Protein AF-A0A0D7KMS4-F1 (afdb_monomer_lite)

Sequence (344 aa):
MEEVLATLPEKGKKREDAIARLSHVEALLYLVEHEKGKCKKAALKALAHQECGEATAIWEKYMKHKNLGEGILMPAISDTVSEVVGKHCEKYFHELFQQPPDFLTDEDEFERFTAVVSVMLGKGSPSMIGVYRLIAANRPLVERLKLLKPSANKDYVHINNTLRIWNLQPQETLCVFPIVLAASIIRSMNKRLILLAEELYMQYGNEWLIPYFSAKLLTNRADNVYDEFSTFLRDEALNRYIHNGLGLIYYDDKNGSHTMAAFWGRYSYGRYDSRTCFKRKLAENLDARWFERLMEHPYLDDKVKFQFYNRCPVIYESYKQMLIDLLPATIEDARMRSYLGLAK

Structure (mmCIF, N/CA/C/O backbone):
data_AF-A0A0D7KMS4-F1
#
_entry.id   AF-A0A0D7KMS4-F1
#
loop_
_atom_site.group_PDB
_atom_site.id
_atom_site.type_symbol
_atom_site.label_atom_id
_atom_site.label_alt_id
_atom_site.label_comp_id
_atom_site.label_asym_id
_atom_site.label_entity_id
_atom_site.label_seq_id
_atom_site.pdbx_PDB_ins_code
_atom_site.Cartn_x
_atom_site.Cartn_y
_atom_site.Cartn_z
_atom_site.occupancy
_atom_site.B_iso_or_equiv
_atom_site.auth_seq_id
_atom_site.auth_comp_id
_atom_site.auth_asym_id
_atom_site.auth_atom_id
_atom_site.pdbx_PDB_model_num
ATOM 1 N N . MET A 1 1 ? -8.684 -15.697 31.490 1.00 88.19 1 MET A N 1
ATOM 2 C CA . MET A 1 1 ? -8.775 -14.221 31.606 1.00 88.19 1 MET A CA 1
ATOM 3 C C . MET A 1 1 ? -8.139 -13.666 32.888 1.00 88.19 1 MET A C 1
ATOM 5 O O . MET A 1 1 ? -7.206 -12.882 32.767 1.00 88.19 1 MET A O 1
ATOM 9 N N . GLU A 1 2 ? -8.602 -14.037 34.089 1.00 86.25 2 GLU A N 1
ATOM 10 C CA . GLU A 1 2 ? -8.144 -13.441 35.367 1.00 86.25 2 GLU A CA 1
ATOM 11 C C . GLU A 1 2 ? -6.634 -13.572 35.609 1.00 86.25 2 GLU A C 1
ATOM 13 O O . GLU A 1 2 ? -5.977 -12.586 35.938 1.00 86.25 2 GLU A O 1
ATOM 18 N N . GLU A 1 3 ? -6.061 -14.747 35.338 1.00 90.12 3 GLU A N 1
ATOM 19 C CA . GLU A 1 3 ? -4.614 -14.977 35.443 1.00 90.12 3 GLU A CA 1
ATOM 20 C C . GLU A 1 3 ? -3.811 -14.042 34.529 1.00 90.12 3 GLU A C 1
ATOM 22 O O . GLU A 1 3 ? -2.808 -13.471 34.946 1.00 90.12 3 GLU A O 1
ATOM 27 N N . VAL A 1 4 ? -4.285 -13.812 33.298 1.00 91.19 4 VAL A N 1
ATOM 28 C CA . VAL A 1 4 ? -3.635 -12.901 32.341 1.00 91.19 4 VAL A CA 1
ATOM 29 C C . VAL A 1 4 ? -3.668 -11.469 32.861 1.00 91.19 4 VAL A C 1
ATOM 31 O O . VAL A 1 4 ? -2.649 -10.779 32.823 1.00 91.19 4 VAL A O 1
ATOM 34 N N . LEU A 1 5 ? -4.812 -11.021 33.381 1.00 93.62 5 LEU A N 1
ATOM 35 C CA . LEU A 1 5 ? -4.954 -9.675 33.935 1.00 93.62 5 LEU A CA 1
ATOM 36 C C . LEU A 1 5 ? -4.063 -9.465 35.168 1.00 93.62 5 LEU A C 1
ATOM 38 O O . LEU A 1 5 ? -3.491 -8.384 35.311 1.00 93.62 5 LEU A O 1
ATOM 42 N N . ALA A 1 6 ? -3.887 -10.495 36.002 1.00 92.12 6 ALA A N 1
ATOM 43 C CA . ALA A 1 6 ? -3.025 -10.453 37.184 1.00 92.12 6 ALA A CA 1
ATOM 44 C C . ALA A 1 6 ? -1.534 -10.258 36.846 1.00 92.12 6 ALA A C 1
ATOM 46 O O . ALA A 1 6 ? -0.783 -9.726 37.659 1.00 92.12 6 ALA A O 1
ATOM 47 N N . THR A 1 7 ? -1.098 -10.630 35.636 1.00 93.19 7 THR A N 1
ATOM 48 C CA . THR A 1 7 ? 0.292 -10.411 35.190 1.00 93.19 7 THR A CA 1
ATOM 49 C C . THR A 1 7 ? 0.590 -8.974 34.750 1.00 93.19 7 THR A C 1
ATOM 51 O O . THR A 1 7 ? 1.754 -8.613 34.548 1.00 93.19 7 THR A O 1
ATOM 54 N N . LEU A 1 8 ? -0.436 -8.136 34.567 1.00 95.12 8 LEU A N 1
ATOM 55 C CA . LEU A 1 8 ? -0.251 -6.792 34.031 1.00 95.12 8 LEU A CA 1
ATOM 56 C C . LEU A 1 8 ? 0.224 -5.814 35.117 1.00 95.12 8 LEU A C 1
ATOM 58 O O . LEU A 1 8 ? -0.396 -5.731 36.176 1.00 95.12 8 LEU A O 1
ATOM 62 N N . PRO A 1 9 ? 1.245 -4.977 34.841 1.00 95.25 9 PRO A N 1
ATOM 63 C CA . PRO A 1 9 ? 1.655 -3.915 35.761 1.00 95.25 9 PRO A CA 1
ATOM 64 C C . PRO A 1 9 ? 0.492 -2.978 36.095 1.00 95.25 9 PRO A C 1
ATOM 66 O O . PRO A 1 9 ? -0.313 -2.692 35.216 1.00 95.25 9 PRO A O 1
ATOM 69 N N . GLU A 1 10 ? 0.424 -2.422 37.305 1.00 89.75 10 GLU A N 1
ATOM 70 C CA . GLU A 1 10 ? -0.732 -1.615 37.740 1.00 89.75 10 GLU A CA 1
ATOM 71 C C . GLU A 1 10 ? -0.999 -0.363 36.889 1.00 89.75 10 GLU A C 1
ATOM 73 O O . GLU A 1 10 ? -2.150 -0.042 36.604 1.00 89.75 10 GLU A O 1
ATOM 78 N N . LYS A 1 11 ? 0.044 0.374 36.478 1.00 90.62 11 LYS A N 1
ATOM 79 C CA . LYS A 1 11 ? -0.109 1.636 35.731 1.00 90.62 11 LYS A CA 1
ATOM 80 C C . LYS A 1 11 ? 1.138 2.051 34.951 1.00 90.62 11 LYS A C 1
ATOM 82 O O . LYS A 1 11 ? 2.235 1.524 35.136 1.00 90.62 11 LYS A O 1
ATOM 87 N N . GLY A 1 12 ? 0.964 3.073 34.114 1.00 91.69 12 GLY A N 1
ATOM 88 C CA . GLY A 1 12 ? 2.039 3.753 33.391 1.00 91.69 12 GLY A CA 1
ATOM 89 C C . GLY A 1 12 ? 2.555 2.981 32.176 1.00 91.69 12 GLY A C 1
ATOM 90 O O . GLY A 1 12 ? 1.969 1.991 31.746 1.00 91.69 12 GLY A O 1
ATOM 91 N N . LYS A 1 13 ? 3.691 3.432 31.631 1.00 94.12 13 LYS A N 1
ATOM 92 C CA . LYS A 1 13 ? 4.242 2.936 30.358 1.00 94.12 13 LYS A CA 1
ATOM 93 C C . LYS A 1 13 ? 4.469 1.420 30.330 1.00 94.12 13 LYS A C 1
ATOM 95 O O . LYS A 1 13 ? 4.194 0.786 29.322 1.00 94.12 13 LYS A O 1
ATOM 100 N N . LYS A 1 14 ? 4.895 0.820 31.448 1.00 95.69 14 LYS A N 1
ATOM 101 C CA . LYS A 1 14 ? 5.076 -0.639 31.544 1.00 95.69 14 LYS A CA 1
ATOM 102 C C . LYS A 1 14 ? 3.764 -1.401 31.322 1.00 95.69 14 LYS A C 1
ATOM 104 O O . LYS A 1 14 ? 3.786 -2.452 30.692 1.00 95.69 14 LYS A O 1
ATOM 109 N N . ARG A 1 15 ? 2.634 -0.868 31.807 1.00 96.62 15 ARG A N 1
ATOM 110 C CA . ARG A 1 15 ? 1.304 -1.444 31.564 1.00 96.62 15 ARG A CA 1
ATOM 111 C C . ARG A 1 15 ? 0.892 -1.275 30.107 1.00 96.62 15 ARG A C 1
ATOM 113 O O . ARG A 1 15 ? 0.447 -2.241 29.504 1.00 96.62 15 ARG A O 1
ATOM 120 N N . GLU A 1 16 ? 1.086 -0.086 29.534 1.00 96.19 16 GLU A N 1
ATOM 121 C CA . GLU A 1 16 ? 0.812 0.175 28.110 1.00 96.19 16 GLU A CA 1
ATOM 122 C C . GLU A 1 16 ? 1.558 -0.822 27.207 1.00 96.19 16 GLU A C 1
ATOM 124 O O . GLU A 1 16 ? 0.945 -1.450 26.345 1.00 96.19 16 GLU A O 1
ATOM 129 N N . ASP A 1 17 ? 2.857 -1.012 27.454 1.00 95.62 17 ASP A N 1
ATOM 130 C CA . ASP A 1 17 ? 3.712 -1.929 26.695 1.00 95.62 17 ASP A CA 1
ATOM 131 C C . ASP A 1 17 ? 3.316 -3.402 26.902 1.00 95.62 17 ASP A C 1
ATOM 133 O O . ASP A 1 17 ? 3.402 -4.195 25.965 1.00 95.62 17 ASP A O 1
ATOM 137 N N . ALA A 1 18 ? 2.877 -3.780 28.110 1.00 96.75 18 ALA A N 1
ATOM 138 C CA . ALA A 1 18 ? 2.384 -5.127 28.397 1.00 96.75 18 ALA A CA 1
ATOM 139 C C . ALA A 1 18 ? 1.059 -5.406 27.670 1.00 96.75 18 ALA A C 1
ATOM 141 O O . ALA A 1 18 ? 0.948 -6.413 26.976 1.00 96.75 18 ALA A O 1
ATOM 142 N N . ILE A 1 19 ? 0.096 -4.479 27.747 1.00 97.50 19 ILE A N 1
ATOM 143 C CA . ILE A 1 19 ? -1.192 -4.576 27.047 1.00 97.50 19 ILE A CA 1
ATOM 144 C C . ILE A 1 19 ? -0.983 -4.662 25.531 1.00 97.50 19 ILE A C 1
ATOM 146 O O . ILE A 1 19 ? -1.615 -5.481 24.872 1.00 97.50 19 ILE A O 1
ATOM 150 N N . ALA A 1 20 ? -0.077 -3.855 24.970 1.00 94.56 20 ALA A N 1
ATOM 151 C CA . ALA A 1 20 ? 0.188 -3.831 23.530 1.00 94.56 20 ALA A CA 1
ATOM 152 C C . ALA A 1 20 ? 0.722 -5.163 22.965 1.00 94.56 20 ALA A C 1
ATOM 154 O O . ALA A 1 20 ? 0.674 -5.361 21.753 1.00 94.56 20 ALA A O 1
ATOM 155 N N . ARG A 1 21 ? 1.244 -6.055 23.819 1.00 95.44 21 ARG A N 1
ATOM 156 C CA . ARG A 1 21 ? 1.748 -7.387 23.442 1.00 95.44 21 ARG A CA 1
ATOM 157 C C . ARG A 1 21 ? 0.749 -8.514 23.707 1.00 95.44 21 ARG A C 1
ATOM 159 O O . ARG A 1 21 ? 1.044 -9.656 23.368 1.00 95.44 21 ARG A O 1
ATOM 166 N N . LEU A 1 22 ? -0.399 -8.223 24.321 1.00 95.25 22 LEU A N 1
ATOM 167 C CA . LEU A 1 22 ? -1.423 -9.232 24.570 1.00 95.25 22 LEU A CA 1
ATOM 168 C C . LEU A 1 22 ? -2.069 -9.694 23.261 1.00 95.25 22 LEU A C 1
ATOM 170 O O . LEU A 1 22 ? -2.370 -8.890 22.382 1.00 95.25 22 LEU A O 1
ATOM 174 N N . SER A 1 23 ? -2.354 -10.993 23.190 1.00 93.69 23 SER A N 1
ATOM 175 C CA . SER A 1 23 ? -3.157 -11.628 22.136 1.00 93.69 23 SER A CA 1
ATOM 176 C C . SER A 1 23 ? -4.443 -12.273 22.669 1.00 93.69 23 SER A C 1
ATOM 178 O O . SER A 1 23 ? -5.248 -12.783 21.897 1.00 93.69 23 SER A O 1
ATOM 180 N N . HIS A 1 24 ? -4.670 -12.251 23.987 1.00 96.00 24 HIS A N 1
ATOM 181 C CA . HIS A 1 24 ? -5.848 -12.863 24.603 1.00 96.00 24 HIS A CA 1
ATOM 182 C C . HIS A 1 24 ? -7.087 -11.975 24.409 1.00 96.00 24 HIS A C 1
ATOM 184 O O . HIS A 1 24 ? -7.259 -10.979 25.114 1.00 96.00 24 HIS A O 1
ATOM 190 N N . VAL A 1 25 ? -7.970 -12.358 23.483 1.00 95.44 25 VAL A N 1
ATOM 191 C CA . VAL A 1 25 ? -9.129 -11.557 23.037 1.00 95.44 25 VAL A CA 1
ATOM 192 C C . VAL A 1 25 ? -10.054 -11.145 24.185 1.00 95.44 25 VAL A C 1
ATOM 194 O O . VAL A 1 25 ? -10.319 -9.957 24.336 1.00 95.44 25 VAL A O 1
ATOM 197 N N . GLU A 1 26 ? -10.481 -12.074 25.046 1.00 96.00 26 GLU A N 1
ATOM 198 C CA . GLU A 1 26 ? -11.402 -11.753 26.157 1.00 96.00 26 GLU A CA 1
ATOM 199 C C . GLU A 1 26 ? -10.812 -10.713 27.125 1.00 96.00 26 GLU A C 1
ATOM 201 O O . GLU A 1 26 ? -11.479 -9.759 27.516 1.00 96.00 26 GLU A O 1
ATOM 206 N N . ALA A 1 27 ? -9.523 -10.848 27.462 1.00 96.75 27 ALA A N 1
ATOM 207 C CA . ALA A 1 27 ? -8.821 -9.885 28.299 1.00 96.75 27 ALA A CA 1
ATOM 208 C C . ALA A 1 27 ? -8.709 -8.521 27.602 1.00 96.75 27 ALA A C 1
ATOM 210 O O . ALA A 1 27 ? -8.858 -7.490 28.249 1.00 96.75 27 ALA A O 1
ATOM 211 N N . LEU A 1 28 ? -8.476 -8.494 26.286 1.00 97.50 28 LEU A N 1
ATOM 212 C CA . LEU A 1 28 ? -8.439 -7.255 25.511 1.00 97.50 28 LEU A CA 1
ATOM 213 C C . LEU A 1 28 ? -9.807 -6.565 25.459 1.00 97.50 28 LEU A C 1
ATOM 215 O O . LEU A 1 28 ? -9.857 -5.352 25.656 1.00 97.50 28 LEU A O 1
ATOM 219 N N . LEU A 1 29 ? -10.899 -7.307 25.254 1.00 97.00 29 LEU A N 1
ATOM 220 C CA . LEU A 1 29 ? -12.266 -6.776 25.319 1.00 97.00 29 LEU A CA 1
ATOM 221 C C . LEU A 1 29 ? -12.544 -6.162 26.695 1.00 97.00 29 LEU A C 1
ATOM 223 O O . LEU A 1 29 ? -12.913 -4.990 26.779 1.00 97.00 29 LEU A O 1
ATOM 227 N N . TYR A 1 30 ? -12.236 -6.900 27.767 1.00 96.81 30 TYR A N 1
ATOM 228 C CA . TYR A 1 30 ? -12.344 -6.399 29.137 1.00 96.81 30 TYR A CA 1
ATOM 229 C C . TYR A 1 30 ? -11.539 -5.104 29.334 1.00 96.81 30 TYR A C 1
ATOM 231 O O . TYR A 1 30 ? -12.061 -4.096 29.812 1.00 96.81 30 TYR A O 1
ATOM 239 N N . LEU A 1 31 ? -10.272 -5.079 28.914 1.00 96.94 31 LEU A N 1
ATOM 240 C CA . LEU A 1 31 ? -9.410 -3.904 29.052 1.00 96.94 31 LEU A CA 1
ATOM 241 C C . LEU A 1 31 ? -9.919 -2.706 28.241 1.00 96.94 31 LEU A C 1
ATOM 243 O O . LEU A 1 31 ? -9.809 -1.576 28.706 1.00 96.94 31 LEU A O 1
ATOM 247 N N . VAL A 1 32 ? -10.495 -2.908 27.054 1.00 96.81 32 VAL A N 1
ATOM 248 C CA . VAL A 1 32 ? -11.073 -1.808 26.263 1.00 96.81 32 VAL A CA 1
ATOM 249 C C . VAL A 1 32 ? -12.209 -1.114 27.018 1.00 96.81 32 VAL A C 1
ATOM 251 O O . VAL A 1 32 ? -12.352 0.110 26.911 1.00 96.81 32 VAL A O 1
ATOM 254 N N . GLU A 1 33 ? -12.993 -1.849 27.797 1.00 95.69 33 GLU A N 1
ATOM 255 C CA . GLU A 1 33 ? -14.094 -1.301 28.592 1.00 95.69 33 GLU A CA 1
ATOM 256 C C . GLU A 1 33 ? -13.614 -0.624 29.881 1.00 95.69 33 GLU A C 1
ATOM 258 O O . GLU A 1 33 ? -14.101 0.457 30.220 1.00 95.69 33 GLU A O 1
ATOM 263 N N . HIS A 1 34 ? -12.618 -1.209 30.549 1.00 95.50 34 HIS A N 1
ATOM 264 C CA . HIS A 1 34 ? -12.231 -0.829 31.911 1.00 95.50 34 HIS A CA 1
ATOM 265 C C . HIS A 1 34 ? -11.025 0.125 31.977 1.00 95.50 34 HIS A C 1
ATOM 267 O O . HIS A 1 34 ? -10.880 0.877 32.942 1.00 95.50 34 HIS A O 1
ATOM 273 N N . GLU A 1 35 ? -10.170 0.157 30.951 1.00 95.50 35 GLU A N 1
ATOM 274 C CA . GLU A 1 35 ? -9.027 1.071 30.895 1.00 95.50 35 GLU A CA 1
ATOM 275 C C . GLU A 1 35 ? -9.410 2.480 30.436 1.00 95.50 35 GLU A C 1
ATOM 277 O O . GLU A 1 35 ? -10.396 2.717 29.732 1.00 95.50 35 GLU A O 1
ATOM 282 N N . LYS A 1 36 ? -8.544 3.447 30.758 1.00 93.75 36 LYS A N 1
ATOM 283 C CA . LYS A 1 36 ? -8.641 4.833 30.276 1.00 93.75 36 LYS A CA 1
ATOM 284 C C . LYS A 1 36 ? -7.332 5.292 29.637 1.00 93.75 36 LYS A C 1
ATOM 286 O O . LYS A 1 36 ? -6.269 4.701 29.819 1.00 93.75 36 LYS A O 1
ATOM 291 N N . GLY A 1 37 ? -7.412 6.369 28.857 1.00 93.38 37 GLY A N 1
ATOM 292 C CA . GLY A 1 37 ? -6.242 7.029 28.277 1.00 93.38 37 GLY A CA 1
ATOM 293 C C . GLY A 1 37 ? -5.366 6.098 27.430 1.00 93.38 37 GLY A C 1
ATOM 294 O O . GLY A 1 37 ? -5.849 5.411 26.527 1.00 93.38 37 GLY A O 1
ATOM 295 N N . LYS A 1 38 ? -4.056 6.105 27.697 1.00 93.56 38 LYS A N 1
ATOM 296 C CA . LYS A 1 38 ? -3.064 5.381 26.890 1.00 93.56 38 LYS A CA 1
ATOM 297 C C . LYS A 1 38 ? -3.183 3.858 27.002 1.00 93.56 38 LYS A C 1
ATOM 299 O O . LYS A 1 38 ? -3.037 3.191 25.982 1.00 93.56 38 LYS A O 1
ATOM 304 N N . CYS A 1 39 ? -3.536 3.323 28.172 1.00 95.81 39 CYS A N 1
ATOM 305 C CA . CYS A 1 39 ? -3.766 1.886 28.358 1.00 95.81 39 CYS A CA 1
ATOM 306 C C . CYS A 1 39 ? -4.946 1.391 27.510 1.00 95.81 39 CYS A C 1
ATOM 308 O O . CYS A 1 39 ? -4.808 0.407 26.788 1.00 95.81 39 CYS A O 1
ATOM 310 N N . LYS A 1 40 ? -6.065 2.134 27.481 1.00 96.19 40 LYS A N 1
ATOM 311 C CA . LYS A 1 40 ? -7.202 1.824 26.593 1.00 96.19 40 LYS A CA 1
ATOM 312 C C . LYS A 1 40 ? -6.793 1.857 25.123 1.00 96.19 40 LYS A C 1
ATOM 314 O O . LYS A 1 40 ? -7.173 0.986 24.350 1.00 96.19 40 LYS A O 1
ATOM 319 N N . LYS A 1 41 ? -5.993 2.853 24.724 1.00 94.69 41 LYS A N 1
ATOM 320 C CA . LYS A 1 41 ? -5.478 2.949 23.349 1.00 94.69 41 LYS A CA 1
ATOM 321 C C . LYS A 1 41 ? -4.571 1.765 22.994 1.00 94.69 41 LYS A C 1
ATOM 323 O O . LYS A 1 41 ? -4.640 1.294 21.863 1.00 94.69 41 LYS A O 1
ATOM 328 N N . ALA A 1 42 ? -3.746 1.287 23.927 1.00 96.06 42 ALA A N 1
ATOM 329 C CA . ALA A 1 42 ? -2.938 0.083 23.740 1.00 96.06 42 ALA A CA 1
ATOM 330 C C . ALA A 1 42 ? -3.824 -1.163 23.570 1.00 96.06 42 ALA A C 1
ATOM 332 O O . ALA A 1 42 ? -3.609 -1.917 22.625 1.00 96.06 42 ALA A O 1
ATOM 333 N N . ALA A 1 43 ? -4.863 -1.315 24.402 1.00 97.50 43 ALA A N 1
ATOM 334 C CA . ALA A 1 43 ? -5.815 -2.425 24.309 1.00 97.50 43 ALA A CA 1
ATOM 335 C C . ALA A 1 43 ? -6.564 -2.420 22.970 1.00 97.50 43 ALA A C 1
ATOM 337 O O . ALA A 1 43 ? -6.612 -3.438 22.291 1.00 97.50 43 ALA A O 1
ATOM 338 N N . LEU A 1 44 ? -7.061 -1.257 22.533 1.00 97.25 44 LEU A N 1
ATOM 339 C CA . LEU A 1 44 ? -7.723 -1.099 21.233 1.00 97.25 44 LEU A CA 1
ATOM 340 C C . LEU A 1 44 ? -6.799 -1.455 20.066 1.00 97.25 44 LEU A C 1
ATOM 342 O O . LEU A 1 44 ? -7.228 -2.130 19.138 1.00 97.25 44 LEU A O 1
ATOM 346 N N . LYS A 1 45 ? -5.534 -1.019 20.101 1.00 96.06 45 LYS A N 1
ATOM 347 C CA . LYS A 1 45 ? -4.554 -1.374 19.065 1.00 96.06 45 LYS A CA 1
ATOM 348 C C . LYS A 1 45 ? -4.293 -2.877 19.032 1.00 96.06 45 LYS A C 1
ATOM 350 O O . LYS A 1 45 ? -4.321 -3.456 17.955 1.00 96.06 45 LYS A O 1
ATOM 355 N N . ALA A 1 46 ? -4.059 -3.496 20.187 1.00 96.88 46 ALA A N 1
ATOM 356 C CA . ALA A 1 46 ? -3.823 -4.934 20.277 1.00 96.88 46 ALA A CA 1
ATOM 357 C C . ALA A 1 46 ? -5.046 -5.742 19.809 1.00 96.88 46 ALA A C 1
ATOM 359 O O . ALA A 1 46 ? -4.891 -6.675 19.023 1.00 96.88 46 ALA A O 1
ATOM 360 N N . LEU A 1 47 ? -6.256 -5.331 20.209 1.00 98.06 47 LEU A N 1
ATOM 361 C CA . LEU A 1 47 ? -7.517 -5.946 19.789 1.00 98.06 47 LEU A CA 1
ATOM 362 C C . LEU A 1 47 ? -7.757 -5.801 18.283 1.00 98.06 47 LEU A C 1
ATOM 364 O O . LEU A 1 47 ? -8.188 -6.751 17.644 1.00 98.06 47 LEU A O 1
ATOM 368 N N . ALA A 1 48 ? -7.419 -4.651 17.692 1.00 97.31 48 ALA A N 1
ATOM 369 C CA . ALA A 1 48 ? -7.542 -4.421 16.252 1.00 97.31 48 ALA A CA 1
ATOM 370 C C . ALA A 1 48 ? -6.643 -5.348 15.410 1.00 97.31 48 ALA A C 1
ATOM 372 O O . ALA A 1 48 ? -6.865 -5.492 14.213 1.00 97.31 48 ALA A O 1
ATOM 373 N N . HIS A 1 49 ? -5.634 -5.987 16.009 1.00 95.81 49 HIS A N 1
ATOM 374 C CA . HIS A 1 49 ? -4.813 -7.002 15.346 1.00 95.81 49 HIS A CA 1
ATOM 375 C C . HIS A 1 49 ? -5.363 -8.430 15.475 1.00 95.81 49 HIS A C 1
ATOM 377 O O . HIS A 1 49 ? -4.787 -9.331 14.872 1.00 95.81 49 HIS A O 1
ATOM 383 N N . GLN A 1 50 ? -6.445 -8.640 16.228 1.00 96.50 50 GLN A N 1
ATOM 384 C CA . GLN A 1 50 ? -7.067 -9.951 16.411 1.00 96.50 50 GLN A CA 1
ATOM 385 C C . GLN A 1 50 ? -8.246 -10.150 15.454 1.00 96.50 50 GLN A C 1
ATOM 387 O O . GLN A 1 50 ? -8.885 -9.184 15.023 1.00 96.50 50 GLN A O 1
ATOM 392 N N . GLU A 1 51 ? -8.560 -11.415 15.173 1.00 96.19 51 GLU A N 1
ATOM 393 C CA . GLU A 1 51 ? -9.853 -11.792 14.604 1.00 96.19 51 GLU A CA 1
ATOM 394 C C . GLU A 1 51 ? -10.871 -11.924 15.738 1.00 96.19 51 GLU A C 1
ATOM 396 O O . GLU A 1 51 ? -10.771 -12.824 16.569 1.00 96.19 51 GLU A O 1
ATOM 401 N N . CYS A 1 52 ? -11.810 -10.982 15.816 1.00 95.00 52 CYS A N 1
ATOM 402 C CA . CYS A 1 52 ? -12.772 -10.886 16.914 1.00 95.00 52 CYS A CA 1
ATOM 403 C C . CYS A 1 52 ? -14.055 -10.216 16.422 1.00 95.00 52 CYS A C 1
ATOM 405 O O . CYS A 1 52 ? -14.165 -8.988 16.373 1.00 95.00 52 CYS A O 1
ATOM 407 N N . GLY A 1 53 ? -15.042 -11.038 16.064 1.00 93.75 53 GLY A N 1
ATOM 408 C CA . GLY A 1 53 ? -16.330 -10.560 15.567 1.00 93.75 53 GLY A CA 1
ATOM 409 C C . GLY A 1 53 ? -17.074 -9.685 16.579 1.00 93.75 53 GLY A C 1
ATOM 410 O O . GLY A 1 53 ? -17.729 -8.726 16.165 1.00 93.75 53 GLY A O 1
ATOM 411 N N . GLU A 1 54 ? -16.915 -9.925 17.888 1.00 94.56 54 GLU A N 1
ATOM 412 C CA . GLU A 1 54 ? -17.544 -9.105 18.935 1.00 94.56 54 GLU A CA 1
ATOM 413 C C . GLU A 1 54 ? -17.041 -7.652 18.923 1.00 94.56 54 GLU A C 1
ATOM 415 O O . GLU A 1 54 ? -17.776 -6.729 19.279 1.00 94.56 54 GLU A O 1
ATOM 420 N N . ALA A 1 55 ? -15.812 -7.414 18.451 1.00 95.75 55 ALA A N 1
ATOM 421 C CA . ALA A 1 55 ? -15.233 -6.077 18.360 1.00 95.75 55 ALA A CA 1
ATOM 422 C C . ALA A 1 55 ? -15.758 -5.257 17.164 1.00 95.75 55 ALA A C 1
ATOM 424 O O . ALA A 1 55 ? -15.470 -4.063 17.077 1.00 95.75 55 ALA A O 1
ATOM 425 N N . THR A 1 56 ? -16.555 -5.845 16.262 1.00 96.12 56 THR A N 1
ATOM 426 C CA . THR A 1 56 ? -17.109 -5.165 15.071 1.00 96.12 56 THR A CA 1
ATOM 427 C C . THR A 1 56 ? -17.783 -3.837 15.423 1.00 96.12 56 THR A C 1
ATOM 429 O O . THR A 1 56 ? -17.434 -2.795 14.865 1.00 96.12 56 THR A O 1
ATOM 432 N N . ALA A 1 57 ? -18.680 -3.844 16.416 1.00 96.19 57 ALA A N 1
ATOM 433 C CA . ALA A 1 57 ? -19.406 -2.648 16.849 1.00 96.19 57 ALA A CA 1
ATOM 434 C C . ALA A 1 57 ? -18.472 -1.556 17.411 1.00 96.19 57 ALA A C 1
ATOM 436 O O . ALA A 1 57 ? -18.746 -0.357 17.290 1.00 96.19 57 ALA A O 1
ATOM 437 N N . ILE A 1 58 ? -17.337 -1.956 17.999 1.00 96.62 58 ILE A N 1
ATOM 438 C CA . ILE A 1 58 ? -16.300 -1.027 18.456 1.00 96.62 58 ILE A CA 1
ATOM 439 C C . ILE A 1 58 ? -15.703 -0.316 17.238 1.00 96.62 58 ILE A C 1
ATOM 441 O O . ILE A 1 58 ? -15.639 0.913 17.219 1.00 96.62 58 ILE A O 1
ATOM 445 N N . TRP A 1 59 ? -15.310 -1.053 16.200 1.00 97.38 59 TRP A N 1
ATOM 446 C CA . TRP A 1 59 ? -14.702 -0.475 14.998 1.00 97.38 59 TRP A CA 1
ATOM 447 C C . TRP A 1 59 ? -15.668 0.418 14.223 1.00 97.38 59 TRP A C 1
ATOM 449 O O . TRP A 1 59 ? -15.294 1.527 13.844 1.00 97.38 59 TRP A O 1
ATOM 459 N N . GLU A 1 60 ? -16.929 0.011 14.081 1.00 96.56 60 GLU A N 1
ATOM 460 C CA . GLU A 1 60 ? -17.976 0.828 13.455 1.00 96.56 60 GLU A CA 1
ATOM 461 C C . GLU A 1 60 ? -18.176 2.167 14.174 1.00 96.56 60 GLU A C 1
ATOM 463 O O . GLU A 1 60 ? -18.397 3.199 13.535 1.00 96.56 60 GLU A O 1
ATOM 468 N N . LYS A 1 61 ? -18.054 2.186 15.507 1.00 95.81 61 LYS A N 1
ATOM 469 C CA . LYS A 1 61 ? -18.076 3.430 16.286 1.00 95.81 61 LYS A CA 1
ATOM 470 C C . LYS A 1 61 ? -16.882 4.328 15.951 1.00 95.81 61 LYS A C 1
ATOM 472 O O . LYS A 1 61 ? -17.069 5.531 15.783 1.00 95.81 61 LYS A O 1
ATOM 477 N N . TYR A 1 62 ? -15.677 3.769 15.822 1.00 93.56 62 TYR A N 1
ATOM 478 C CA . TYR A 1 62 ? -14.471 4.535 15.473 1.00 93.56 62 TYR A CA 1
ATOM 479 C C . TYR A 1 62 ? -14.504 5.097 14.046 1.00 93.56 62 TYR A C 1
ATOM 481 O O . TYR A 1 62 ? -14.015 6.207 13.830 1.00 93.56 62 TYR A O 1
ATOM 489 N N . MET A 1 63 ? -15.145 4.402 13.102 1.00 94.56 63 MET A N 1
ATOM 490 C CA . MET A 1 63 ? -15.341 4.895 11.730 1.00 94.56 63 MET A CA 1
ATOM 491 C C . MET A 1 63 ? -16.215 6.157 11.647 1.00 94.56 63 MET A C 1
ATOM 493 O O . MET A 1 63 ? -16.233 6.817 10.614 1.00 94.56 63 MET A O 1
ATOM 497 N N . LYS A 1 64 ? -16.926 6.527 12.721 1.00 93.12 64 LYS A N 1
ATOM 498 C CA . LYS A 1 64 ? -17.722 7.767 12.790 1.00 93.12 64 LYS A CA 1
ATOM 499 C C . LYS A 1 64 ? -16.904 8.989 13.224 1.00 93.12 64 LYS A C 1
ATOM 501 O O . LYS A 1 64 ? -17.416 10.104 13.198 1.00 93.12 64 LYS A O 1
ATOM 506 N N . HIS A 1 65 ? -15.663 8.808 13.676 1.00 91.19 65 HIS A N 1
ATOM 507 C CA . HIS A 1 65 ? -14.800 9.927 14.059 1.00 91.19 65 HIS A CA 1
ATOM 508 C C . HIS A 1 65 ? -14.280 10.667 12.816 1.00 91.19 65 HIS A C 1
ATOM 510 O O . HIS A 1 65 ? -14.077 10.043 11.779 1.00 91.19 65 HIS A O 1
ATOM 516 N N . LYS A 1 66 ? -13.958 11.968 12.935 1.00 86.00 66 LYS A N 1
ATOM 517 C CA . LYS A 1 66 ? -13.439 12.785 11.811 1.00 86.00 66 LYS A CA 1
ATOM 518 C C . LYS A 1 66 ? -12.228 12.150 11.108 1.00 86.00 66 LYS A C 1
ATOM 520 O O . LYS A 1 66 ? -12.116 12.227 9.896 1.00 86.00 66 LYS A O 1
ATOM 525 N N . ASN A 1 67 ? -11.338 11.500 11.861 1.00 85.69 67 ASN A N 1
ATOM 526 C CA . ASN A 1 67 ? -10.149 10.824 11.328 1.00 85.69 67 ASN A CA 1
ATOM 527 C C . ASN A 1 67 ? -10.310 9.300 11.192 1.00 85.69 67 ASN A C 1
ATOM 529 O O . ASN A 1 67 ? -9.308 8.590 11.141 1.00 85.69 67 ASN A O 1
ATOM 533 N N . LEU A 1 68 ? -11.541 8.782 11.246 1.00 91.94 68 LEU A N 1
ATOM 534 C CA . LEU A 1 68 ? -11.861 7.356 11.105 1.00 91.94 68 LEU A CA 1
ATOM 535 C C . LEU A 1 68 ? -11.123 6.436 12.093 1.00 91.94 68 LEU A C 1
ATOM 537 O O . LEU A 1 68 ? -10.896 5.264 11.817 1.00 91.94 68 LEU A O 1
ATOM 541 N N . GLY A 1 69 ? -10.661 6.960 13.234 1.00 89.75 69 GLY A N 1
ATOM 542 C CA . GLY A 1 69 ? -9.855 6.174 14.167 1.00 89.75 69 GLY A CA 1
ATOM 543 C C . GLY A 1 69 ? -8.514 5.705 13.587 1.00 89.75 69 GLY A C 1
ATOM 544 O O . GLY A 1 69 ? -7.963 4.720 14.079 1.00 89.75 69 GLY A O 1
ATOM 545 N N . GLU A 1 70 ? -7.967 6.406 12.586 1.00 87.88 70 GLU A N 1
ATOM 546 C CA . GLU A 1 70 ? -6.754 6.045 11.834 1.00 87.88 70 GLU A CA 1
ATOM 547 C C . GLU A 1 70 ? -5.607 5.560 12.735 1.00 87.88 70 GLU A C 1
ATOM 549 O O . GLU A 1 70 ? -4.996 4.528 12.475 1.00 87.88 70 GLU A O 1
ATOM 554 N N . GLY A 1 71 ? -5.359 6.237 13.862 1.00 87.50 71 GLY A N 1
ATOM 555 C CA . GLY A 1 71 ? -4.291 5.874 14.801 1.00 87.50 71 GLY A CA 1
ATOM 556 C C . GLY A 1 71 ? -4.432 4.500 15.480 1.00 87.50 71 GLY A C 1
ATOM 557 O O . GLY A 1 71 ? -3.517 4.105 16.207 1.00 87.50 71 GLY A O 1
ATOM 558 N N . ILE A 1 72 ? -5.558 3.809 15.293 1.00 91.94 72 ILE A N 1
ATOM 559 C CA . ILE A 1 72 ? -5.827 2.428 15.719 1.00 91.94 72 ILE A CA 1
ATOM 560 C C . ILE A 1 72 ? -6.047 1.539 14.488 1.00 91.94 72 ILE A C 1
ATOM 562 O O . ILE A 1 72 ? -5.433 0.481 14.398 1.00 91.94 72 ILE A O 1
ATOM 566 N N . LEU A 1 73 ? -6.880 1.972 13.534 1.00 94.31 73 LEU A N 1
ATOM 567 C CA . LEU A 1 73 ? -7.336 1.120 12.429 1.00 94.31 73 LEU A CA 1
ATOM 568 C C . LEU A 1 73 ? -6.360 1.044 11.248 1.00 94.31 73 LEU A C 1
ATOM 570 O O . LEU A 1 73 ? -6.302 0.013 10.582 1.00 94.31 73 LEU A O 1
ATOM 574 N N . MET A 1 74 ? -5.566 2.086 10.979 1.00 92.25 74 MET A N 1
ATOM 575 C CA . MET A 1 74 ? -4.556 2.055 9.910 1.00 92.25 74 MET A CA 1
ATOM 576 C C . MET A 1 74 ? -3.503 0.951 10.117 1.00 92.25 74 MET A C 1
ATOM 578 O O . MET A 1 74 ? -3.297 0.170 9.189 1.00 92.25 74 MET A O 1
ATOM 582 N N . PRO A 1 75 ? -2.853 0.807 11.295 1.00 90.94 75 PRO A N 1
ATOM 583 C CA . PRO A 1 75 ? -1.814 -0.211 11.467 1.00 90.94 75 PRO A CA 1
ATOM 584 C C . PRO A 1 75 ? -2.352 -1.650 11.474 1.00 90.94 75 PRO A C 1
ATOM 586 O O . PRO A 1 75 ? -1.578 -2.574 11.196 1.00 90.94 75 PRO A O 1
ATOM 589 N N . ALA A 1 76 ? -3.637 -1.839 11.783 1.00 94.50 76 ALA A N 1
ATOM 590 C CA . ALA A 1 76 ? -4.313 -3.130 11.823 1.00 94.50 76 ALA A CA 1
ATOM 591 C C . ALA A 1 76 ? -4.507 -3.730 10.422 1.00 94.50 76 ALA A C 1
ATOM 593 O O . ALA A 1 76 ? -4.754 -3.011 9.458 1.00 94.50 76 ALA A O 1
ATOM 594 N N . ILE A 1 77 ? -4.407 -5.055 10.312 1.00 95.94 77 ILE A N 1
ATOM 595 C CA . ILE A 1 77 ? -4.597 -5.797 9.051 1.00 95.94 77 ILE A CA 1
ATOM 596 C C . ILE A 1 77 ? -5.476 -7.045 9.224 1.00 95.94 77 ILE A C 1
ATOM 598 O O . ILE A 1 77 ? -5.525 -7.858 8.308 1.00 95.94 77 ILE A O 1
ATOM 602 N N . SER A 1 78 ? -6.131 -7.209 10.381 1.00 97.12 78 SER A N 1
ATOM 603 C CA . SER A 1 78 ? -7.071 -8.313 10.603 1.00 97.12 78 SER A CA 1
ATOM 604 C C . SER A 1 78 ? -8.272 -8.198 9.668 1.00 97.12 78 SER A C 1
ATOM 606 O O . SER A 1 78 ? -8.657 -7.092 9.265 1.00 97.12 78 SER A O 1
ATOM 608 N N . ASP A 1 79 ? -8.881 -9.331 9.342 1.00 97.25 79 ASP A N 1
ATOM 609 C CA . ASP A 1 79 ? -10.063 -9.392 8.491 1.00 97.25 79 ASP A CA 1
ATOM 610 C C . ASP A 1 79 ? -11.258 -8.724 9.164 1.00 97.25 79 ASP A C 1
ATOM 612 O O . ASP A 1 79 ? -11.985 -7.985 8.506 1.00 97.25 79 ASP A O 1
ATOM 616 N N . THR A 1 80 ? -11.395 -8.871 10.482 1.00 97.19 80 THR A N 1
ATOM 617 C CA . THR A 1 80 ? -12.416 -8.174 11.279 1.00 97.19 80 THR A CA 1
ATOM 618 C C . THR A 1 80 ? -12.374 -6.653 11.064 1.00 97.19 80 THR A C 1
ATOM 620 O O . THR A 1 80 ? -13.389 -6.034 10.741 1.00 97.19 80 THR A O 1
ATOM 623 N N . VAL A 1 81 ? -11.200 -6.022 11.214 1.00 98.06 81 VAL A N 1
ATOM 624 C CA . VAL A 1 81 ? -11.060 -4.571 10.991 1.00 98.06 81 VAL A CA 1
ATOM 625 C C . VAL A 1 81 ? -11.183 -4.239 9.509 1.00 98.06 81 VAL A C 1
ATOM 627 O O . VAL A 1 81 ? -11.839 -3.262 9.146 1.00 98.06 81 VAL A O 1
ATOM 630 N N . SER A 1 82 ? -10.553 -5.039 8.648 1.00 98.56 82 SER A N 1
ATOM 631 C CA . SER A 1 82 ? -10.603 -4.861 7.199 1.00 98.56 82 SER A CA 1
ATOM 632 C C . SER A 1 82 ? -12.030 -4.840 6.668 1.00 98.56 82 SER A C 1
ATOM 634 O O . SER A 1 82 ? -12.312 -4.062 5.764 1.00 98.56 82 SER A O 1
ATOM 636 N N . GLU A 1 83 ? -12.922 -5.652 7.223 1.00 98.38 83 GLU A N 1
ATOM 637 C CA . GLU A 1 83 ? -14.300 -5.759 6.765 1.00 98.38 83 GLU A CA 1
ATOM 638 C C . GLU A 1 83 ? -15.117 -4.512 7.096 1.00 98.38 83 GLU A C 1
ATOM 640 O O . GLU A 1 83 ? -15.801 -3.970 6.227 1.00 98.38 83 GLU A O 1
ATOM 645 N N . VAL A 1 84 ? -14.981 -3.993 8.318 1.00 98.38 84 VAL A N 1
ATOM 646 C CA . VAL A 1 84 ? -15.622 -2.734 8.726 1.00 98.38 84 VAL A CA 1
ATOM 647 C C . VAL A 1 84 ? -15.093 -1.556 7.907 1.00 98.38 84 VAL A C 1
ATOM 649 O O . VAL A 1 84 ? -15.873 -0.735 7.420 1.00 98.38 84 VAL A O 1
ATOM 652 N N . VAL A 1 85 ? -13.771 -1.481 7.723 1.00 98.38 85 VAL A N 1
ATOM 653 C CA . VAL A 1 85 ? -13.141 -0.430 6.912 1.00 98.38 85 VAL A CA 1
ATOM 654 C C . VAL A 1 85 ? -13.576 -0.547 5.450 1.00 98.38 85 VAL A C 1
ATOM 656 O O . VAL A 1 85 ? -13.959 0.457 4.861 1.00 98.38 85 VAL A O 1
ATOM 659 N N . GLY A 1 86 ? -13.584 -1.756 4.883 1.00 98.56 86 GLY A N 1
ATOM 660 C CA . GLY A 1 86 ? -13.995 -2.022 3.504 1.00 98.56 86 GLY A CA 1
ATOM 661 C C . GLY A 1 86 ? -15.411 -1.535 3.216 1.00 98.56 86 GLY A C 1
ATOM 662 O O . GLY A 1 86 ? -15.597 -0.751 2.292 1.00 98.56 86 GLY A O 1
ATOM 663 N N . LYS A 1 87 ? -16.385 -1.893 4.061 1.00 98.44 87 LYS A N 1
ATOM 664 C CA . LYS A 1 87 ? -17.783 -1.439 3.925 1.00 98.44 87 LYS A CA 1
ATOM 665 C C . LYS A 1 87 ? -17.919 0.083 3.974 1.00 98.44 87 LYS A C 1
ATOM 667 O O . LYS A 1 87 ? -18.688 0.674 3.219 1.00 98.44 87 LYS A O 1
ATOM 672 N N . HIS A 1 88 ? -17.171 0.737 4.862 1.00 98.25 88 HIS A N 1
ATOM 673 C CA . HIS A 1 88 ? -17.177 2.196 4.946 1.00 98.25 88 HIS A CA 1
ATOM 674 C C . HIS A 1 88 ? -16.552 2.844 3.704 1.00 98.25 88 HIS A C 1
ATOM 676 O O . HIS A 1 88 ? -17.118 3.792 3.164 1.00 98.25 88 HIS A O 1
ATOM 682 N N . CYS A 1 89 ? -15.399 2.341 3.254 1.00 98.44 89 CYS A N 1
ATOM 683 C CA . CYS A 1 89 ? -14.726 2.811 2.047 1.00 98.44 89 CYS A CA 1
ATOM 684 C C . CYS A 1 89 ? -15.620 2.638 0.815 1.00 98.44 89 CYS A C 1
ATOM 686 O O . CYS A 1 89 ? -15.726 3.564 0.022 1.00 98.44 89 CYS A O 1
ATOM 688 N N . GLU A 1 90 ? -16.291 1.495 0.673 1.00 98.38 90 GLU A N 1
ATOM 689 C CA . GLU A 1 90 ? -17.187 1.213 -0.453 1.00 98.38 90 GLU A CA 1
ATOM 690 C C . GLU A 1 90 ? -18.307 2.249 -0.528 1.00 98.38 90 GLU A C 1
ATOM 692 O O . GLU A 1 90 ? -18.484 2.894 -1.562 1.00 98.38 90 GLU A O 1
ATOM 697 N N . LYS A 1 91 ? -18.988 2.487 0.601 1.00 98.19 91 LYS A N 1
ATOM 698 C CA . LYS A 1 91 ? -20.003 3.538 0.707 1.00 98.19 91 LYS A CA 1
ATOM 699 C C . LYS A 1 91 ? -19.434 4.913 0.343 1.00 98.19 91 LYS A C 1
ATOM 701 O O . LYS A 1 91 ? -20.036 5.628 -0.452 1.00 98.19 91 LYS A O 1
ATOM 706 N N . TYR A 1 92 ? -18.276 5.270 0.897 1.00 97.94 92 TYR A N 1
ATOM 707 C CA . TYR A 1 92 ? -17.648 6.565 0.645 1.00 97.94 92 TYR A CA 1
ATOM 708 C C . TYR A 1 92 ? -17.297 6.771 -0.834 1.00 97.94 92 TYR A C 1
ATOM 710 O O . TYR A 1 92 ? -17.608 7.819 -1.388 1.00 97.94 92 TYR A O 1
ATOM 718 N N . PHE A 1 93 ? -16.679 5.787 -1.497 1.00 98.25 93 PHE A N 1
ATOM 719 C CA . PHE A 1 93 ? -16.323 5.912 -2.913 1.00 98.25 93 PHE A CA 1
ATOM 720 C C . PHE A 1 93 ? -17.552 5.920 -3.817 1.00 98.25 93 PHE A C 1
ATOM 722 O O . PHE A 1 93 ? -17.576 6.670 -4.790 1.00 98.25 93 PHE A O 1
ATOM 729 N N . HIS A 1 94 ? -18.592 5.159 -3.473 1.00 97.56 94 HIS A N 1
ATOM 730 C CA . HIS A 1 94 ? -19.864 5.221 -4.184 1.00 97.56 94 HIS A CA 1
ATOM 731 C C . HIS A 1 94 ? -20.476 6.631 -4.127 1.00 97.56 94 HIS A C 1
ATOM 733 O O . HIS A 1 94 ? -20.889 7.160 -5.155 1.00 97.56 94 HIS A O 1
ATOM 739 N N . GLU A 1 95 ? -20.481 7.263 -2.949 1.00 97.75 95 GLU A N 1
ATOM 740 C CA . GLU A 1 95 ? -20.955 8.641 -2.763 1.00 97.75 95 GLU A CA 1
ATOM 741 C C . GLU A 1 95 ? -20.049 9.661 -3.473 1.00 97.75 95 GLU A C 1
ATOM 743 O O . GLU A 1 95 ? -20.553 10.538 -4.173 1.00 97.75 95 GLU A O 1
ATOM 748 N N . LEU A 1 96 ? -18.722 9.528 -3.352 1.00 97.25 96 LEU A N 1
ATOM 749 C CA . LEU A 1 96 ? -17.736 10.413 -3.983 1.00 97.25 96 LEU A CA 1
ATOM 750 C C . LEU A 1 96 ? -17.892 10.446 -5.506 1.00 97.25 96 LEU A C 1
ATOM 752 O O . LEU A 1 96 ? -17.819 11.505 -6.121 1.00 97.25 96 LEU A O 1
ATOM 756 N N . PHE A 1 97 ? -18.127 9.294 -6.130 1.00 96.31 97 PHE A N 1
ATOM 757 C CA . PHE A 1 97 ? -18.270 9.187 -7.580 1.00 96.31 97 PHE A CA 1
ATOM 758 C C . PHE A 1 97 ? -19.547 9.839 -8.132 1.00 96.31 97 PHE A C 1
ATOM 760 O O . PHE A 1 97 ? -19.613 10.134 -9.327 1.00 96.31 97 PHE A O 1
ATOM 767 N N . GLN A 1 98 ? -20.517 10.152 -7.270 1.00 96.12 98 GLN A N 1
ATOM 768 C CA . GLN A 1 98 ? -21.706 10.936 -7.615 1.00 96.12 98 GLN A CA 1
ATOM 769 C C . GLN A 1 98 ? -21.483 12.453 -7.483 1.00 96.12 98 GLN A C 1
ATOM 771 O O . GLN A 1 98 ? -22.300 13.233 -7.968 1.00 96.12 98 GLN A O 1
ATOM 776 N N . GLN A 1 99 ? -20.383 12.882 -6.857 1.00 97.31 99 GLN A N 1
ATOM 777 C CA . GLN A 1 99 ? -20.061 14.293 -6.646 1.00 97.31 99 GLN A CA 1
ATOM 778 C C . GLN A 1 99 ? -19.458 14.954 -7.899 1.00 97.31 99 GLN A C 1
ATOM 780 O O . GLN A 1 99 ? -18.924 14.266 -8.787 1.00 97.31 99 GLN A O 1
ATOM 785 N N . PRO A 1 100 ? -19.521 16.298 -7.999 1.00 95.94 100 PRO A N 1
ATOM 786 C CA . PRO A 1 100 ? -18.847 17.023 -9.068 1.00 95.94 100 PRO A CA 1
ATOM 787 C C . PRO A 1 100 ? -17.310 16.883 -8.974 1.00 95.94 100 PRO A C 1
ATOM 789 O O . PRO A 1 100 ? -16.768 16.621 -7.899 1.00 95.94 100 PRO A O 1
ATOM 792 N N . PRO A 1 101 ? -16.573 17.057 -10.091 1.00 92.12 101 PRO A N 1
ATOM 793 C CA . PRO A 1 101 ? -15.118 16.848 -10.149 1.00 92.12 101 PRO A CA 1
ATOM 794 C C . PRO A 1 101 ? -14.286 17.663 -9.146 1.00 92.12 101 PRO A C 1
ATOM 796 O O . PRO A 1 101 ? -13.183 17.257 -8.786 1.00 92.12 101 PRO A O 1
ATOM 799 N N . ASP A 1 102 ? -14.787 18.823 -8.731 1.00 93.38 102 ASP A N 1
ATOM 800 C CA . ASP A 1 102 ? -14.163 19.769 -7.805 1.00 93.38 102 ASP A CA 1
ATOM 801 C C . ASP A 1 102 ? -14.555 19.556 -6.336 1.00 93.38 102 ASP A C 1
ATOM 803 O O . ASP A 1 102 ? -14.079 20.291 -5.475 1.00 93.38 102 ASP A O 1
ATOM 807 N N . PHE A 1 103 ? -15.336 18.522 -6.016 1.00 95.50 103 PHE A N 1
ATOM 808 C CA . PHE A 1 103 ? -15.735 18.205 -4.642 1.00 95.50 103 PHE A CA 1
ATOM 809 C C . PHE A 1 103 ? -14.544 18.088 -3.674 1.00 95.50 103 PHE A C 1
ATOM 811 O O . PHE A 1 103 ? -14.592 18.594 -2.560 1.00 95.50 103 PHE A O 1
ATOM 818 N N . LEU A 1 104 ? -13.431 17.495 -4.122 1.00 93.94 104 LEU A N 1
ATOM 819 C CA . LEU A 1 104 ? -12.206 17.332 -3.324 1.00 93.94 104 LEU A CA 1
ATOM 820 C C . LEU A 1 104 ? -11.288 18.568 -3.316 1.00 93.94 104 LEU A C 1
ATOM 822 O O . LEU A 1 104 ? -10.126 18.467 -2.914 1.00 93.94 104 LEU A O 1
ATOM 826 N N . THR A 1 105 ? -11.782 19.720 -3.775 1.00 92.31 105 THR A N 1
ATOM 827 C CA . THR A 1 105 ? -11.118 21.017 -3.573 1.00 92.31 105 THR A CA 1
ATOM 828 C C . THR A 1 105 ? -11.510 21.671 -2.248 1.00 92.31 105 THR A C 1
ATOM 830 O O . THR A 1 105 ? -10.797 22.562 -1.791 1.00 92.31 105 THR A O 1
ATOM 833 N N . ASP A 1 106 ? -12.583 21.202 -1.603 1.00 93.19 106 ASP A N 1
ATOM 834 C CA . ASP A 1 106 ? -12.901 21.546 -0.220 1.00 93.19 106 ASP A CA 1
ATOM 835 C C . ASP A 1 106 ? -11.906 20.882 0.750 1.00 93.19 106 ASP A C 1
ATOM 837 O O . ASP A 1 106 ? -11.545 19.712 0.599 1.00 93.19 106 ASP A O 1
ATOM 841 N N . GLU A 1 107 ? -11.433 21.638 1.744 1.00 90.94 107 GLU A N 1
ATOM 842 C CA . GLU A 1 107 ? -10.396 21.176 2.672 1.00 90.94 107 GLU A CA 1
ATOM 843 C C . GLU A 1 107 ? -10.895 20.066 3.603 1.00 90.94 107 GLU A C 1
ATOM 845 O O . GLU A 1 107 ? -10.170 19.096 3.842 1.00 90.94 107 GLU A O 1
ATOM 850 N N . ASP A 1 108 ? -12.128 20.164 4.102 1.00 91.31 108 ASP A N 1
ATOM 851 C CA . ASP A 1 108 ? -12.687 19.161 5.006 1.00 91.31 108 ASP A CA 1
ATOM 852 C C . ASP A 1 108 ? -12.986 17.851 4.260 1.00 91.31 108 ASP A C 1
ATOM 854 O O . ASP A 1 108 ? -12.681 16.766 4.774 1.00 91.31 108 ASP A O 1
ATOM 858 N N . GLU A 1 109 ? -13.498 17.931 3.030 1.00 93.56 109 GLU A N 1
ATOM 859 C CA . GLU A 1 109 ? -13.724 16.751 2.188 1.00 93.56 109 GLU A CA 1
ATOM 860 C C . GLU A 1 109 ? -12.419 16.116 1.707 1.00 93.56 109 GLU A C 1
ATOM 862 O O . GLU A 1 109 ? -12.301 14.887 1.683 1.00 93.56 109 GLU A O 1
ATOM 867 N N . PHE A 1 110 ? -11.393 16.914 1.402 1.00 92.25 110 PHE A N 1
ATOM 868 C CA . PHE A 1 110 ? -10.068 16.384 1.097 1.00 92.25 110 PHE A CA 1
ATOM 869 C C . PHE A 1 110 ? -9.433 15.698 2.318 1.00 92.25 110 PHE A C 1
ATOM 871 O O . PHE A 1 110 ? -8.892 14.594 2.208 1.00 92.25 110 PHE A O 1
ATOM 878 N N . GLU A 1 111 ? -9.536 16.277 3.516 1.00 90.69 111 GLU A N 1
ATOM 879 C CA . GLU A 1 111 ? -9.067 15.621 4.741 1.00 90.69 111 GLU A CA 1
ATOM 880 C C . GLU A 1 111 ? -9.818 14.306 5.003 1.00 90.69 111 GLU A C 1
ATOM 882 O O . GLU A 1 111 ? -9.202 13.301 5.369 1.00 90.69 111 GLU A O 1
ATOM 887 N N . ARG A 1 112 ? -11.125 14.254 4.729 1.00 92.88 112 ARG A N 1
ATOM 888 C CA . ARG A 1 112 ? -11.903 13.013 4.816 1.00 92.88 112 ARG A CA 1
ATOM 889 C C . ARG A 1 112 ? -11.461 11.979 3.779 1.00 92.88 112 ARG A C 1
ATOM 891 O O . ARG A 1 112 ? -11.207 10.834 4.154 1.00 92.88 112 ARG A O 1
ATOM 898 N N . PHE A 1 113 ? -11.310 12.371 2.514 1.00 94.69 113 PHE A N 1
ATOM 899 C CA . PHE A 1 113 ? -10.801 11.519 1.431 1.00 94.69 113 PHE A CA 1
ATOM 900 C C . PHE A 1 113 ? -9.477 10.868 1.820 1.00 94.69 113 PHE A C 1
ATOM 902 O O . PHE A 1 113 ? -9.288 9.657 1.708 1.00 94.69 113 PHE A O 1
ATOM 909 N N . THR A 1 114 ? -8.560 11.671 2.341 1.00 92.19 114 THR A N 1
ATOM 910 C CA . THR A 1 114 ? -7.222 11.200 2.688 1.00 92.19 114 THR A CA 1
ATOM 911 C C . THR A 1 114 ? -7.221 10.287 3.911 1.00 92.19 114 THR A C 1
ATOM 913 O O . THR A 1 114 ? -6.465 9.313 3.930 1.00 92.19 114 THR A O 1
ATOM 916 N N . ALA A 1 115 ? -8.108 10.516 4.886 1.00 92.44 115 ALA A N 1
ATOM 917 C CA . ALA A 1 115 ? -8.331 9.587 5.990 1.00 92.44 115 ALA A CA 1
ATOM 918 C C . ALA A 1 115 ? -8.870 8.235 5.491 1.00 92.44 115 ALA A C 1
ATOM 920 O O . ALA A 1 115 ? -8.366 7.195 5.921 1.00 92.44 115 ALA A O 1
ATOM 921 N N . VAL A 1 116 ? -9.831 8.237 4.554 1.00 95.94 116 VAL A N 1
ATOM 922 C CA . VAL A 1 116 ? -10.376 7.015 3.929 1.00 95.94 116 VAL A CA 1
ATOM 923 C C . VAL A 1 116 ? -9.273 6.249 3.203 1.00 95.94 116 VAL A C 1
ATOM 925 O O . VAL A 1 116 ? -9.075 5.065 3.471 1.00 95.94 116 VAL A O 1
ATOM 928 N N . VAL A 1 117 ? -8.502 6.923 2.344 1.00 95.38 117 VAL A N 1
ATOM 929 C CA . VAL A 1 117 ? -7.372 6.303 1.636 1.00 95.38 117 VAL A CA 1
ATOM 930 C C . VAL A 1 117 ? -6.343 5.752 2.626 1.00 95.38 117 VAL A C 1
ATOM 932 O O . VAL A 1 117 ? -5.821 4.657 2.427 1.00 95.38 117 VAL A O 1
ATOM 935 N N . SER A 1 118 ? -6.069 6.465 3.724 1.00 93.19 118 SER A N 1
ATOM 936 C CA . SER A 1 118 ? -5.085 6.037 4.721 1.00 93.19 118 SER A CA 1
ATOM 937 C C . SER A 1 118 ? -5.450 4.709 5.395 1.00 93.19 118 SER A C 1
ATOM 939 O O . SER A 1 118 ? -4.582 3.850 5.573 1.00 93.19 118 SER A O 1
ATOM 941 N N . VAL A 1 119 ? -6.721 4.500 5.755 1.00 94.94 119 VAL A N 1
ATOM 942 C CA . VAL A 1 119 ? -7.143 3.287 6.481 1.00 94.94 119 VAL A CA 1
ATOM 943 C C . VAL A 1 119 ? -7.243 2.038 5.598 1.00 94.94 119 VAL A C 1
ATOM 945 O O . VAL A 1 119 ? -7.209 0.926 6.138 1.00 94.94 119 VAL A O 1
ATOM 948 N N . MET A 1 120 ? -7.279 2.196 4.267 1.00 97.62 120 MET A N 1
ATOM 949 C CA . MET A 1 120 ? -7.258 1.084 3.302 1.00 97.62 120 MET A CA 1
ATOM 950 C C . MET A 1 120 ? -5.970 0.255 3.364 1.00 97.62 120 MET A C 1
ATOM 952 O O . MET A 1 120 ? -5.979 -0.916 2.984 1.00 97.62 120 MET A O 1
ATOM 956 N N . LEU A 1 121 ? -4.865 0.831 3.854 1.00 96.44 121 LEU A N 1
ATOM 957 C CA . LEU A 1 121 ? -3.553 0.194 3.814 1.00 96.44 121 LEU A CA 1
ATOM 958 C C . LEU A 1 121 ? -3.566 -1.225 4.407 1.00 96.44 121 LEU A C 1
ATOM 960 O O . LEU A 1 121 ? -3.879 -1.441 5.581 1.00 96.44 121 LEU A O 1
ATOM 964 N N . GLY A 1 122 ? -3.148 -2.189 3.589 1.00 97.38 122 GLY A N 1
ATOM 965 C CA . GLY A 1 122 ? -2.940 -3.586 3.973 1.00 97.38 122 GLY A CA 1
ATOM 966 C C . GLY A 1 122 ? -4.220 -4.386 4.226 1.00 97.38 122 GLY A C 1
ATOM 967 O O . GLY A 1 122 ? -4.117 -5.582 4.507 1.00 97.38 122 GLY A O 1
ATOM 968 N N . LYS A 1 123 ? -5.398 -3.761 4.121 1.00 98.31 123 LYS A N 1
ATOM 969 C CA . LYS A 1 123 ? -6.707 -4.402 4.283 1.00 98.31 123 LYS A CA 1
ATOM 970 C C . LYS A 1 123 ? -7.016 -5.255 3.060 1.00 98.31 123 LYS A C 1
ATOM 972 O O . LYS A 1 123 ? -6.803 -4.808 1.940 1.00 98.31 123 LYS A O 1
ATOM 977 N N . GLY A 1 124 ? -7.504 -6.475 3.268 1.00 97.94 124 GLY A N 1
ATOM 978 C CA . GLY A 1 124 ? -7.720 -7.438 2.183 1.00 97.94 124 GLY A CA 1
ATOM 979 C C . GLY A 1 124 ? -8.952 -8.320 2.338 1.00 97.94 124 GLY A C 1
ATOM 980 O O . GLY A 1 124 ? -9.029 -9.336 1.657 1.00 97.94 124 GLY A O 1
ATOM 981 N N . SER A 1 125 ? -9.888 -7.968 3.223 1.00 98.38 125 SER A N 1
ATOM 982 C CA . SER A 1 125 ? -11.178 -8.657 3.364 1.00 98.38 125 SER A CA 1
ATOM 983 C C . SER A 1 125 ? -12.026 -8.553 2.086 1.00 98.38 125 SER A C 1
ATOM 985 O O . SER A 1 125 ? -11.758 -7.676 1.259 1.00 98.38 125 SER A O 1
ATOM 987 N N . PRO A 1 126 ? -13.069 -9.390 1.909 1.00 98.44 126 PRO A N 1
ATOM 988 C CA . PRO A 1 126 ? -13.914 -9.355 0.715 1.00 98.44 126 PRO A CA 1
ATOM 989 C C . PRO A 1 126 ? -14.483 -7.966 0.406 1.00 98.44 126 PRO A C 1
ATOM 991 O O . PRO A 1 126 ? -14.419 -7.542 -0.748 1.00 98.44 126 PRO A O 1
ATOM 994 N N . SER A 1 127 ? -14.938 -7.219 1.420 1.00 98.62 127 SER A N 1
ATOM 995 C CA . SER A 1 127 ? -15.412 -5.844 1.208 1.00 98.62 127 SER A CA 1
ATOM 996 C C . SER A 1 127 ? -14.303 -4.918 0.700 1.00 98.62 127 SER A C 1
ATOM 998 O O . SER A 1 127 ? -14.528 -4.132 -0.213 1.00 98.62 127 SER A O 1
ATOM 1000 N N . MET A 1 128 ? -13.072 -5.035 1.212 1.00 98.75 128 MET A N 1
ATOM 1001 C CA . MET A 1 128 ? -11.952 -4.225 0.712 1.00 98.75 128 MET A CA 1
ATOM 1002 C C . MET A 1 128 ? -11.554 -4.591 -0.726 1.00 98.75 128 MET A C 1
ATOM 1004 O O . MET A 1 128 ? -11.219 -3.714 -1.518 1.00 98.75 128 MET A O 1
ATOM 1008 N N . ILE A 1 129 ? -11.626 -5.872 -1.096 1.00 98.81 129 ILE A N 1
ATOM 1009 C CA . ILE A 1 129 ? -11.455 -6.294 -2.493 1.00 98.81 129 ILE A CA 1
ATOM 1010 C C . ILE A 1 129 ? -12.529 -5.642 -3.381 1.00 98.81 129 ILE A C 1
ATOM 1012 O O . ILE A 1 129 ? -12.212 -5.125 -4.453 1.00 98.81 129 ILE A O 1
ATOM 1016 N N . GLY A 1 130 ? -13.780 -5.599 -2.907 1.00 98.75 130 GLY A N 1
ATOM 1017 C CA . GLY A 1 130 ? -14.885 -4.892 -3.560 1.00 98.75 130 GLY A CA 1
ATOM 1018 C C . GLY A 1 130 ? -14.599 -3.406 -3.792 1.00 98.75 130 GLY A C 1
ATOM 1019 O O . GLY A 1 130 ? -14.833 -2.912 -4.891 1.00 98.75 130 GLY A O 1
ATOM 1020 N N . VAL A 1 131 ? -13.998 -2.716 -2.818 1.00 98.88 131 VAL A N 1
ATOM 1021 C CA . VAL A 1 131 ? -13.604 -1.299 -2.941 1.00 98.88 131 VAL A CA 1
ATOM 1022 C C . VAL A 1 131 ? -12.647 -1.069 -4.108 1.00 98.88 131 VAL A C 1
ATOM 1024 O O . VAL A 1 131 ? -12.876 -0.180 -4.927 1.00 98.88 131 VAL A O 1
ATOM 1027 N N . TYR A 1 132 ? -11.578 -1.859 -4.214 1.00 98.81 132 TYR A N 1
ATOM 1028 C CA . TYR A 1 132 ? -10.621 -1.698 -5.310 1.00 98.81 132 TYR A CA 1
ATOM 1029 C C . TYR A 1 132 ? -11.260 -1.974 -6.676 1.00 98.81 132 TYR A C 1
ATOM 1031 O O . TYR A 1 132 ? -11.006 -1.229 -7.620 1.00 98.81 132 TYR A O 1
ATOM 1039 N N . ARG A 1 133 ? -12.132 -2.987 -6.776 1.00 98.75 133 ARG A N 1
ATOM 1040 C CA . ARG A 1 133 ? -12.900 -3.268 -8.002 1.00 98.75 133 ARG A CA 1
ATOM 1041 C C . ARG A 1 133 ? -13.844 -2.123 -8.359 1.00 98.75 133 ARG A C 1
ATOM 1043 O O . ARG A 1 133 ? -13.888 -1.726 -9.518 1.00 98.75 133 ARG A O 1
ATOM 1050 N N . LEU A 1 134 ? -14.553 -1.563 -7.375 1.00 98.50 134 LEU A N 1
ATOM 1051 C CA . LEU A 1 134 ? -15.417 -0.395 -7.559 1.00 98.50 134 LEU A CA 1
ATOM 1052 C C . LEU A 1 134 ? -14.617 0.778 -8.132 1.00 98.50 134 LEU A C 1
ATOM 1054 O O . LEU A 1 134 ? -15.040 1.389 -9.108 1.00 98.50 134 LEU A O 1
ATOM 1058 N N . ILE A 1 135 ? -13.455 1.076 -7.554 1.00 98.31 135 ILE A N 1
ATOM 1059 C CA . ILE A 1 135 ? -12.576 2.151 -8.027 1.00 98.31 135 ILE A CA 1
ATOM 1060 C C . ILE A 1 135 ? -12.103 1.878 -9.460 1.00 98.31 135 ILE A C 1
ATOM 1062 O O . ILE A 1 135 ? -12.214 2.759 -10.311 1.00 98.31 135 ILE A O 1
ATOM 1066 N N . ALA A 1 136 ? -11.618 0.665 -9.743 1.00 98.06 136 ALA A N 1
ATOM 1067 C CA . ALA A 1 136 ? -11.122 0.282 -11.064 1.00 98.06 136 ALA A CA 1
ATOM 1068 C C . ALA A 1 136 ? -12.208 0.383 -12.149 1.00 98.06 136 ALA A C 1
ATOM 1070 O O . ALA A 1 136 ? -11.975 0.950 -13.216 1.00 98.06 136 ALA A O 1
ATOM 1071 N N . ALA A 1 137 ? -13.426 -0.072 -11.841 1.00 97.50 137 ALA A N 1
ATOM 1072 C CA . ALA A 1 137 ? -14.578 0.006 -12.737 1.00 97.50 137 ALA A CA 1
ATOM 1073 C C . ALA A 1 137 ? -15.054 1.444 -13.009 1.00 97.50 137 ALA A C 1
ATOM 1075 O O . ALA A 1 137 ? -15.758 1.684 -13.987 1.00 97.50 137 ALA A O 1
ATOM 1076 N N . ASN A 1 138 ? -14.653 2.409 -12.179 1.00 96.44 138 ASN A N 1
ATOM 1077 C CA . ASN A 1 138 ? -15.040 3.815 -12.285 1.00 96.44 138 ASN A CA 1
ATOM 1078 C C . ASN A 1 138 ? -13.874 4.717 -12.725 1.00 96.44 138 ASN A C 1
ATOM 1080 O O . ASN A 1 138 ? -13.823 5.896 -12.373 1.00 96.44 138 ASN A O 1
ATOM 1084 N N . ARG A 1 139 ? -12.953 4.188 -13.541 1.00 94.94 139 ARG A N 1
ATOM 1085 C CA . ARG A 1 139 ? -11.775 4.901 -14.067 1.00 94.94 139 ARG A CA 1
ATOM 1086 C C . ARG A 1 139 ? -12.050 6.336 -14.565 1.00 94.94 139 ARG A C 1
ATOM 1088 O O . ARG A 1 139 ? -11.329 7.228 -14.119 1.00 94.94 139 ARG A O 1
ATOM 1095 N N . PRO A 1 140 ? -13.090 6.629 -15.381 1.00 94.25 140 PRO A N 1
ATOM 1096 C CA . PRO A 1 140 ? -13.361 8.006 -15.822 1.00 94.25 140 PRO A CA 1
ATOM 1097 C C . PRO A 1 140 ? -13.702 8.968 -14.672 1.00 94.25 140 PRO A C 1
ATOM 1099 O O . PRO A 1 140 ? -13.436 10.168 -14.746 1.00 94.25 140 PRO A O 1
ATOM 1102 N N . LEU A 1 141 ? -14.301 8.453 -13.594 1.00 94.31 141 LEU A N 1
ATOM 1103 C CA . LEU A 1 141 ? -14.642 9.239 -12.408 1.00 94.31 141 LEU A CA 1
ATOM 1104 C C . LEU A 1 141 ? -13.412 9.492 -11.537 1.00 94.31 141 LEU A C 1
ATOM 1106 O O . LEU A 1 141 ? -13.323 10.558 -10.940 1.00 94.31 141 LEU A O 1
ATOM 1110 N N . VAL A 1 142 ? -12.455 8.559 -11.510 1.00 93.56 142 VAL A N 1
ATOM 1111 C CA . VAL A 1 142 ? -11.148 8.753 -10.865 1.00 93.56 142 VAL A CA 1
ATOM 1112 C C . VAL A 1 142 ? -10.318 9.787 -11.626 1.00 93.56 142 VAL A C 1
ATOM 1114 O O . VAL A 1 142 ? -9.792 10.709 -11.013 1.00 93.56 142 VAL A O 1
ATOM 1117 N N . GLU A 1 143 ? -10.236 9.679 -12.955 1.00 92.12 143 GLU A N 1
ATOM 1118 C CA . GLU A 1 143 ? -9.439 10.574 -13.811 1.00 92.12 143 GLU A CA 1
ATOM 1119 C C . GLU A 1 143 ? -9.832 12.049 -13.659 1.00 92.12 143 GLU A C 1
ATOM 1121 O O . GLU A 1 143 ? -8.977 12.935 -13.658 1.00 92.12 143 GLU A O 1
ATOM 1126 N N . ARG A 1 144 ? -11.131 12.322 -13.488 1.00 91.25 144 ARG A N 1
ATOM 1127 C CA . ARG A 1 144 ? -11.650 13.689 -13.364 1.00 91.25 144 ARG A CA 1
ATOM 1128 C C . ARG A 1 144 ? -11.511 14.296 -11.964 1.00 91.25 144 ARG A C 1
ATOM 1130 O O . ARG A 1 144 ? -11.831 15.475 -11.818 1.00 91.25 144 ARG A O 1
ATOM 1137 N N . LEU A 1 145 ? -11.099 13.541 -10.937 1.00 91.88 145 LEU A N 1
ATOM 1138 C CA . LEU A 1 145 ? -10.995 14.075 -9.572 1.00 91.88 145 LEU A CA 1
ATOM 1139 C C . LEU A 1 145 ? -9.977 15.219 -9.520 1.00 91.88 145 LEU A C 1
ATOM 1141 O O . LEU A 1 145 ? -8.795 15.040 -9.823 1.00 91.88 145 LEU A O 1
ATOM 1145 N N . LYS A 1 146 ? -10.422 16.392 -9.069 1.00 90.81 146 LYS A N 1
ATOM 1146 C CA . LYS A 1 146 ? -9.541 17.520 -8.768 1.00 90.81 146 LYS A CA 1
ATOM 1147 C C . LYS A 1 146 ? -9.158 17.467 -7.299 1.00 90.81 146 LYS A C 1
ATOM 1149 O O . LYS A 1 146 ? -9.972 17.741 -6.425 1.00 90.81 146 LYS A O 1
ATOM 1154 N N . LEU A 1 147 ? -7.908 17.104 -7.040 1.00 89.12 147 LEU A N 1
ATOM 1155 C CA . LEU A 1 147 ? -7.374 17.014 -5.687 1.00 89.12 147 LEU A CA 1
ATOM 1156 C C . LEU A 1 147 ? -6.860 18.377 -5.214 1.00 89.12 147 LEU A C 1
ATOM 1158 O O . LEU A 1 147 ? -6.142 19.067 -5.945 1.00 89.12 147 LEU A O 1
ATOM 1162 N N . LEU A 1 148 ? -7.186 18.734 -3.972 1.00 85.75 148 LEU A N 1
ATOM 1163 C CA . LEU A 1 148 ? -6.647 19.915 -3.310 1.00 85.75 148 LEU A CA 1
ATOM 1164 C C . LEU A 1 148 ? -5.107 19.886 -3.264 1.00 85.75 148 LEU A C 1
ATOM 1166 O O . LEU A 1 148 ? -4.489 18.893 -2.870 1.00 85.75 148 LEU A O 1
ATOM 1170 N N . LYS A 1 149 ? -4.484 21.015 -3.622 1.00 81.25 149 LYS A N 1
ATOM 1171 C CA . LYS A 1 149 ? -3.047 21.282 -3.448 1.00 81.25 149 LYS A CA 1
ATOM 1172 C C . LYS A 1 149 ? -2.846 22.108 -2.169 1.00 81.25 149 LYS A C 1
ATOM 1174 O O . LYS A 1 149 ? -3.131 23.305 -2.184 1.00 81.25 149 LYS A O 1
ATOM 1179 N N . PRO A 1 150 ? -2.412 21.523 -1.041 1.00 63.44 150 PRO A N 1
ATOM 1180 C CA . PRO A 1 150 ? -2.292 22.279 0.201 1.00 63.44 150 PRO A CA 1
ATOM 1181 C C . PRO A 1 150 ? -1.176 23.346 0.154 1.00 63.44 150 PRO A C 1
ATOM 1183 O O . PRO A 1 150 ? 0.006 23.045 -0.030 1.00 63.44 150 PRO A O 1
ATOM 1186 N N . SER A 1 151 ? -1.570 24.587 0.471 1.00 56.25 151 SER A N 1
ATOM 1187 C CA . SER A 1 151 ? -0.800 25.844 0.581 1.00 56.25 151 SER A CA 1
ATOM 1188 C C . SER A 1 151 ? -0.447 26.570 -0.728 1.00 56.25 151 SER A C 1
ATOM 1190 O O . SER A 1 151 ? 0.024 25.969 -1.688 1.00 56.25 151 SER A O 1
ATOM 1192 N N . ALA A 1 152 ? -0.569 27.901 -0.697 1.00 54.72 152 ALA A N 1
ATOM 1193 C CA . ALA A 1 152 ? -0.364 28.817 -1.824 1.00 54.72 152 ALA A CA 1
ATOM 1194 C C . ALA A 1 152 ? 1.041 28.790 -2.472 1.00 54.72 152 ALA A C 1
ATOM 1196 O O . ALA A 1 152 ? 1.209 29.344 -3.550 1.00 54.72 152 ALA A O 1
ATOM 1197 N N . ASN A 1 153 ? 2.031 28.133 -1.851 1.00 57.66 153 ASN A N 1
ATOM 1198 C CA . ASN A 1 153 ? 3.426 28.085 -2.318 1.00 57.66 153 ASN A CA 1
ATOM 1199 C C . ASN A 1 153 ? 3.920 26.660 -2.637 1.00 57.66 153 ASN A C 1
ATOM 1201 O O . ASN A 1 153 ? 5.128 26.426 -2.697 1.00 57.66 153 ASN A O 1
ATOM 1205 N N . LYS A 1 154 ? 3.023 25.672 -2.751 1.00 65.12 154 LYS A N 1
ATOM 1206 C CA . LYS A 1 154 ? 3.396 24.265 -2.954 1.00 65.12 154 LYS A CA 1
ATOM 1207 C C . LYS A 1 154 ? 2.679 23.670 -4.164 1.00 65.12 154 LYS A C 1
ATOM 1209 O O . LYS A 1 154 ? 1.476 23.441 -4.127 1.00 65.12 154 LYS A O 1
ATOM 1214 N N . ASP A 1 155 ? 3.448 23.284 -5.178 1.00 75.62 155 ASP A N 1
ATOM 1215 C CA . ASP A 1 155 ? 2.944 22.582 -6.367 1.00 75.62 155 ASP A CA 1
ATOM 1216 C C . ASP A 1 155 ? 2.793 21.065 -6.149 1.00 75.62 155 ASP A C 1
ATOM 1218 O O . ASP A 1 155 ? 3.184 20.261 -6.997 1.00 75.62 155 ASP A O 1
ATOM 1222 N N . TYR A 1 156 ? 2.252 20.631 -5.004 1.00 78.94 156 TYR A N 1
ATOM 1223 C CA . TYR A 1 156 ? 2.021 19.204 -4.751 1.00 78.94 156 TYR A CA 1
ATOM 1224 C C . TYR A 1 156 ? 0.735 18.898 -3.996 1.00 78.94 156 TYR A C 1
ATOM 1226 O O . TYR A 1 156 ? 0.248 19.691 -3.196 1.00 78.94 156 TYR A O 1
ATOM 1234 N N . VAL A 1 157 ? 0.238 17.683 -4.223 1.00 84.94 157 VAL A N 1
ATOM 1235 C CA . VAL A 1 157 ? -0.857 17.055 -3.481 1.00 84.94 157 VAL A CA 1
ATOM 1236 C C . VAL A 1 157 ? -0.265 16.100 -2.449 1.00 84.94 157 VAL A C 1
ATOM 1238 O O . VAL A 1 157 ? 0.643 15.325 -2.758 1.00 84.94 157 VAL A O 1
ATOM 1241 N N . HIS A 1 158 ? -0.755 16.153 -1.208 1.00 86.00 158 HIS A N 1
ATOM 1242 C CA . HIS A 1 158 ? -0.291 15.290 -0.116 1.00 86.00 158 HIS A CA 1
ATOM 1243 C C . HIS A 1 158 ? -1.433 14.445 0.424 1.00 86.00 158 HIS A C 1
ATOM 1245 O O . HIS A 1 158 ? -2.203 14.895 1.264 1.00 86.00 158 HIS A O 1
ATOM 1251 N N . ILE A 1 159 ? -1.530 13.199 -0.030 1.00 85.94 159 ILE A N 1
ATOM 1252 C CA . ILE A 1 159 ? -2.504 12.243 0.509 1.00 85.94 159 ILE A CA 1
ATOM 1253 C C . ILE A 1 159 ? -1.894 11.527 1.713 1.00 85.94 159 ILE A C 1
ATOM 1255 O O . ILE A 1 159 ? -2.488 11.490 2.784 1.00 85.94 159 ILE A O 1
ATOM 1259 N N . ASN A 1 160 ? -0.670 11.027 1.577 1.00 85.12 160 ASN A N 1
ATOM 1260 C CA . ASN A 1 160 ? 0.143 10.487 2.665 1.00 85.12 160 ASN A CA 1
ATOM 1261 C C . ASN A 1 160 ? 1.620 10.485 2.236 1.00 85.12 160 ASN A C 1
ATOM 1263 O O . ASN A 1 160 ? 1.963 10.970 1.161 1.00 85.12 160 ASN A O 1
ATOM 1267 N N . ASN A 1 161 ? 2.510 9.951 3.067 1.00 80.44 161 ASN A N 1
ATOM 1268 C CA . ASN A 1 161 ? 3.942 9.931 2.767 1.00 80.44 161 ASN A CA 1
ATOM 1269 C C . ASN A 1 161 ? 4.384 9.032 1.592 1.00 80.44 161 ASN A C 1
ATOM 1271 O O . ASN A 1 161 ? 5.531 9.150 1.178 1.00 80.44 161 ASN A O 1
ATOM 1275 N N . THR A 1 162 ? 3.528 8.170 1.044 1.00 81.25 162 THR A N 1
ATOM 1276 C CA . THR A 1 162 ? 3.770 7.468 -0.231 1.00 81.25 162 THR A CA 1
ATOM 1277 C C . THR A 1 162 ? 3.194 8.287 -1.381 1.00 81.25 162 THR A C 1
ATOM 1279 O O . THR A 1 162 ? 3.805 8.429 -2.432 1.00 81.25 162 THR A O 1
ATOM 1282 N N . LEU A 1 163 ? 2.024 8.884 -1.163 1.00 84.56 163 LEU A N 1
ATOM 1283 C CA . LEU A 1 163 ? 1.268 9.638 -2.155 1.00 84.56 163 LEU A CA 1
ATOM 1284 C C . LEU A 1 163 ? 1.466 11.144 -1.970 1.00 84.56 163 LEU A C 1
ATOM 1286 O O . LEU A 1 163 ? 0.540 11.884 -1.615 1.00 84.56 163 LEU A O 1
ATOM 1290 N N . ARG A 1 164 ? 2.704 11.587 -2.198 1.00 83.19 164 ARG A N 1
ATOM 1291 C CA . ARG A 1 164 ? 3.060 13.002 -2.319 1.00 83.19 164 ARG A CA 1
ATOM 1292 C C . ARG A 1 164 ? 3.398 13.287 -3.778 1.00 83.19 164 ARG A C 1
ATOM 1294 O O . ARG A 1 164 ? 4.486 12.948 -4.227 1.00 83.19 164 ARG A O 1
ATOM 1301 N N . ILE A 1 165 ? 2.454 13.876 -4.505 1.00 80.94 165 ILE A N 1
ATOM 1302 C CA . ILE A 1 165 ? 2.511 13.979 -5.967 1.00 80.94 165 ILE A CA 1
ATOM 1303 C C . ILE A 1 165 ? 2.777 15.427 -6.364 1.00 80.94 165 ILE A C 1
ATOM 1305 O O . ILE A 1 165 ? 1.948 16.303 -6.108 1.00 80.94 165 ILE A O 1
ATOM 1309 N N . TRP A 1 166 ? 3.934 15.677 -6.974 1.00 77.69 166 TRP A N 1
ATOM 1310 C CA . TRP A 1 166 ? 4.324 16.994 -7.473 1.00 77.69 166 TRP A CA 1
ATOM 1311 C C . TRP A 1 166 ? 3.827 17.221 -8.891 1.00 77.69 166 TRP A C 1
ATOM 1313 O O . TRP A 1 166 ? 3.941 16.337 -9.739 1.00 77.69 166 TRP A O 1
ATOM 1323 N N . ASN A 1 167 ? 3.368 18.445 -9.158 1.00 77.38 167 ASN A N 1
ATOM 1324 C CA . ASN A 1 167 ? 2.847 18.860 -10.456 1.00 77.38 167 ASN A CA 1
ATOM 1325 C C . ASN A 1 167 ? 1.764 17.908 -10.977 1.00 77.38 167 ASN A C 1
ATOM 1327 O O . ASN A 1 167 ? 1.826 17.522 -12.141 1.00 77.38 167 ASN A O 1
ATOM 1331 N N . LEU A 1 168 ? 0.805 17.555 -10.106 1.00 81.00 168 LEU A N 1
ATOM 1332 C CA . LEU A 1 168 ? -0.239 16.569 -10.392 1.00 81.00 168 LEU A CA 1
ATOM 1333 C C . LEU A 1 168 ? -0.870 16.805 -11.773 1.00 81.00 168 LEU A C 1
ATOM 1335 O O . LEU A 1 168 ? -1.534 17.824 -11.983 1.00 81.00 168 LEU A O 1
ATOM 1339 N N . GLN A 1 169 ? -0.661 15.856 -12.678 1.00 80.38 169 GLN A N 1
ATOM 1340 C CA . GLN A 1 169 ? -1.316 15.778 -13.979 1.00 80.38 169 GLN A CA 1
ATOM 1341 C C . GLN A 1 169 ? -2.545 14.860 -13.900 1.00 80.38 169 GLN A C 1
ATOM 1343 O O . GLN A 1 169 ? -2.541 13.922 -13.101 1.00 80.38 169 GLN A O 1
ATOM 1348 N N . PRO A 1 170 ? -3.580 15.061 -14.736 1.00 79.81 170 PRO A N 1
ATOM 1349 C CA . PRO A 1 170 ? -4.797 14.242 -14.699 1.00 79.81 170 PRO A CA 1
ATOM 1350 C C . PRO A 1 170 ? -4.532 12.727 -14.734 1.00 79.81 170 PRO A C 1
ATOM 1352 O O . PRO A 1 170 ? -5.086 11.972 -13.936 1.00 79.81 170 PRO A O 1
ATOM 1355 N N . GLN A 1 171 ? -3.598 12.282 -15.577 1.00 82.00 171 GLN A N 1
ATOM 1356 C CA . GLN A 1 171 ? -3.219 10.873 -15.703 1.00 82.00 171 GLN A CA 1
ATOM 1357 C C . GLN A 1 171 ? -2.541 10.287 -14.453 1.00 82.00 171 GLN A C 1
ATOM 1359 O O . GLN A 1 171 ? -2.513 9.072 -14.285 1.00 82.00 171 GLN A O 1
ATOM 1364 N N . GLU A 1 172 ? -1.980 11.117 -13.570 1.00 85.12 172 GLU A N 1
ATOM 1365 C CA . GLU A 1 172 ? -1.334 10.665 -12.332 1.00 85.12 172 GLU A CA 1
ATOM 1366 C C . GLU A 1 172 ? -2.361 10.380 -11.229 1.00 85.12 172 GLU A C 1
ATOM 1368 O O . GLU A 1 172 ? -2.105 9.551 -10.353 1.00 85.12 172 GLU A O 1
ATOM 1373 N N . THR A 1 173 ? -3.550 10.992 -11.296 1.00 88.56 173 THR A N 1
ATOM 1374 C CA . THR A 1 173 ? -4.672 10.681 -10.398 1.00 88.56 173 THR A CA 1
ATOM 1375 C C . THR A 1 173 ? -5.083 9.212 -10.516 1.00 88.56 173 THR A C 1
ATOM 1377 O O . THR A 1 173 ? -5.385 8.570 -9.509 1.00 88.56 173 THR A O 1
ATOM 1380 N N . LEU A 1 174 ? -4.994 8.637 -11.721 1.00 92.00 174 LEU A N 1
ATOM 1381 C CA . LEU A 1 174 ? -5.261 7.216 -11.970 1.00 92.00 174 LEU A CA 1
ATOM 1382 C C . LEU A 1 174 ? -4.300 6.281 -11.219 1.00 92.00 174 LEU A C 1
ATOM 1384 O O . LEU A 1 174 ? -4.664 5.151 -10.913 1.00 92.00 174 LEU A O 1
ATOM 1388 N N . CYS A 1 175 ? -3.098 6.746 -10.868 1.00 91.94 175 CYS A N 1
ATOM 1389 C CA . CYS A 1 175 ? -2.107 5.948 -10.145 1.00 91.94 175 CYS A CA 1
ATOM 1390 C C . CYS A 1 175 ? -2.310 5.952 -8.624 1.00 91.94 175 CYS A C 1
ATOM 1392 O O . CYS A 1 175 ? -1.686 5.141 -7.941 1.00 91.94 175 CYS A O 1
ATOM 1394 N N . VAL A 1 176 ? -3.172 6.822 -8.077 1.00 92.25 176 VAL A N 1
ATOM 1395 C CA . VAL A 1 176 ? -3.385 6.939 -6.624 1.00 92.25 176 VAL A CA 1
ATOM 1396 C C . VAL A 1 176 ? -3.734 5.579 -6.021 1.00 92.25 176 VAL A C 1
ATOM 1398 O O . VAL A 1 176 ? -3.027 5.103 -5.139 1.00 92.25 176 VAL A O 1
ATOM 1401 N N . PHE A 1 177 ? -4.775 4.916 -6.521 1.00 96.75 177 PHE A N 1
ATOM 1402 C CA . PHE A 1 177 ? -5.258 3.655 -5.950 1.00 96.75 177 PHE A CA 1
ATOM 1403 C C . PHE A 1 177 ? -4.416 2.422 -6.304 1.00 96.75 177 PHE A C 1
ATOM 1405 O O . PHE A 1 177 ? -4.202 1.604 -5.406 1.00 96.75 177 PHE A O 1
ATOM 1412 N N . PRO A 1 178 ? -3.859 2.286 -7.522 1.00 97.56 178 PRO A N 1
ATOM 1413 C CA . PRO A 1 178 ? -2.855 1.263 -7.803 1.00 97.56 178 PRO A CA 1
ATOM 1414 C C . PRO A 1 178 ? -1.651 1.316 -6.850 1.00 97.56 178 PRO A C 1
ATOM 1416 O O . PRO A 1 178 ? -1.203 0.276 -6.367 1.00 97.56 178 PRO A O 1
ATOM 1419 N N . ILE A 1 179 ? -1.173 2.515 -6.495 1.00 95.25 179 ILE A N 1
ATOM 1420 C CA . ILE A 1 179 ? -0.093 2.685 -5.510 1.00 95.25 179 ILE A CA 1
ATOM 1421 C C . ILE A 1 179 ? -0.557 2.321 -4.092 1.00 95.25 179 ILE A C 1
ATOM 1423 O O . ILE A 1 179 ? 0.201 1.696 -3.349 1.00 95.25 179 ILE A O 1
ATOM 1427 N N . VAL A 1 180 ? -1.801 2.640 -3.705 1.00 96.94 180 VAL A N 1
ATOM 1428 C CA . VAL A 1 180 ? -2.379 2.172 -2.425 1.00 96.94 180 VAL A CA 1
ATOM 1429 C C . VAL A 1 180 ? -2.409 0.641 -2.378 1.00 96.94 180 VAL A C 1
ATOM 1431 O O . VAL A 1 180 ? -2.061 0.061 -1.346 1.00 96.94 180 VAL A O 1
ATOM 1434 N N . LEU A 1 181 ? -2.774 -0.026 -3.478 1.00 98.69 181 LEU A N 1
ATOM 1435 C CA . LEU A 1 181 ? -2.782 -1.488 -3.563 1.00 98.69 181 LEU A CA 1
ATOM 1436 C C . LEU A 1 181 ? -1.361 -2.062 -3.458 1.00 98.69 181 LEU A C 1
ATOM 1438 O O . LEU A 1 181 ? -1.138 -2.964 -2.651 1.00 98.69 181 LEU A O 1
ATOM 1442 N N . ALA A 1 182 ? -0.386 -1.501 -4.180 1.00 97.75 182 ALA A N 1
ATOM 1443 C CA . ALA A 1 182 ? 1.017 -1.913 -4.088 1.00 97.75 182 ALA A CA 1
ATOM 1444 C C . ALA A 1 182 ? 1.556 -1.759 -2.652 1.00 97.75 182 ALA A C 1
ATOM 1446 O O . ALA A 1 182 ? 2.079 -2.711 -2.068 1.00 97.75 182 ALA A O 1
ATOM 1447 N N . ALA A 1 183 ? 1.327 -0.602 -2.022 1.00 96.00 183 ALA A N 1
ATOM 1448 C CA . ALA A 1 183 ? 1.675 -0.357 -0.621 1.00 96.00 183 ALA A CA 1
ATOM 1449 C C . ALA A 1 183 ? 0.969 -1.328 0.340 1.00 96.00 183 ALA A C 1
ATOM 1451 O O . ALA A 1 183 ? 1.557 -1.773 1.330 1.00 96.00 183 ALA A O 1
ATOM 1452 N N . SER A 1 184 ? -0.280 -1.694 0.045 1.00 98.25 184 SER A N 1
ATOM 1453 C CA . SER A 1 184 ? -1.047 -2.662 0.829 1.00 98.25 184 SER A CA 1
ATOM 1454 C C . SER A 1 184 ? -0.469 -4.073 0.729 1.00 98.25 184 SER A C 1
ATOM 1456 O O . SER A 1 184 ? -0.360 -4.748 1.754 1.00 98.25 184 SER A O 1
ATOM 1458 N N . ILE A 1 185 ? -0.024 -4.490 -0.458 1.00 98.56 185 ILE A N 1
ATOM 1459 C CA . ILE A 1 185 ? 0.675 -5.764 -0.668 1.00 98.56 185 ILE A CA 1
ATOM 1460 C C . ILE A 1 185 ? 1.991 -5.775 0.117 1.00 98.56 185 ILE A C 1
ATOM 1462 O O . ILE A 1 185 ? 2.210 -6.691 0.909 1.00 98.56 185 ILE A O 1
ATOM 1466 N N . ILE A 1 186 ? 2.807 -4.717 0.017 1.00 96.75 186 ILE A N 1
ATOM 1467 C CA . ILE A 1 186 ? 4.042 -4.567 0.811 1.00 96.75 186 ILE A CA 1
ATOM 1468 C C . ILE A 1 186 ? 3.728 -4.664 2.312 1.00 96.75 186 ILE A C 1
ATOM 1470 O O . ILE A 1 186 ? 4.432 -5.331 3.076 1.00 96.75 186 ILE A O 1
ATOM 1474 N N . ARG A 1 187 ? 2.645 -4.026 2.770 1.00 95.75 187 ARG A N 1
ATOM 1475 C CA . ARG A 1 187 ? 2.260 -4.013 4.184 1.00 95.75 187 ARG A CA 1
ATOM 1476 C C . ARG A 1 187 ? 1.870 -5.393 4.710 1.00 95.75 187 ARG A C 1
ATOM 1478 O O . ARG A 1 187 ? 2.341 -5.763 5.794 1.00 95.75 187 ARG A O 1
ATOM 1485 N N . SER A 1 188 ? 0.963 -6.097 4.036 1.00 96.69 188 SER A N 1
ATOM 1486 C CA . SER A 1 188 ? 0.281 -7.267 4.609 1.00 96.69 188 SER A CA 1
ATOM 1487 C C . SER A 1 188 ? 0.623 -8.595 3.945 1.00 96.69 188 SER A C 1
ATOM 1489 O O . SER A 1 188 ? 0.413 -9.624 4.579 1.00 96.69 188 SER A O 1
ATOM 1491 N N . MET A 1 189 ? 1.152 -8.599 2.715 1.00 97.62 189 MET A N 1
ATOM 1492 C CA . MET A 1 189 ? 1.325 -9.807 1.892 1.00 97.62 189 MET A CA 1
ATOM 1493 C C . MET A 1 189 ? 0.040 -10.650 1.800 1.00 97.62 189 MET A C 1
ATOM 1495 O O . MET A 1 189 ? 0.077 -11.876 1.684 1.00 97.62 189 MET A O 1
ATOM 1499 N N . ASN A 1 190 ? -1.126 -10.000 1.890 1.00 98.19 190 ASN A N 1
ATOM 1500 C CA . ASN A 1 190 ? -2.410 -10.684 1.838 1.00 98.19 190 ASN A CA 1
ATOM 1501 C C . ASN A 1 190 ? -2.607 -11.299 0.444 1.00 98.19 190 ASN A C 1
ATOM 1503 O O . ASN A 1 190 ? -2.627 -10.587 -0.560 1.00 98.19 190 ASN A O 1
ATOM 1507 N N . LYS A 1 191 ? -2.798 -12.624 0.393 1.00 98.31 191 LYS A N 1
ATOM 1508 C CA . LYS A 1 191 ? -2.946 -13.381 -0.861 1.00 98.31 191 LYS A CA 1
ATOM 1509 C C . LYS A 1 191 ? -4.083 -12.865 -1.747 1.00 98.31 191 LYS A C 1
ATOM 1511 O O . LYS A 1 191 ? -3.946 -12.888 -2.962 1.00 98.31 191 LYS A O 1
ATOM 1516 N N . ARG A 1 192 ? -5.178 -12.362 -1.162 1.00 98.75 192 ARG A N 1
ATOM 1517 C CA . ARG A 1 192 ? -6.300 -11.801 -1.933 1.00 98.75 192 ARG A CA 1
ATOM 1518 C C . ARG A 1 192 ? -5.911 -10.505 -2.635 1.00 98.75 192 ARG A C 1
ATOM 1520 O O . ARG A 1 192 ? -6.308 -10.318 -3.772 1.00 98.75 192 ARG A O 1
ATOM 1527 N N . LEU A 1 193 ? -5.102 -9.651 -2.003 1.00 98.81 193 LEU A N 1
ATOM 1528 C CA . LEU A 1 193 ? -4.596 -8.427 -2.639 1.00 98.81 193 LEU A CA 1
ATOM 1529 C C . LEU A 1 193 ? -3.599 -8.730 -3.760 1.00 98.81 193 LEU A C 1
ATOM 1531 O O . LEU A 1 193 ? -3.617 -8.061 -4.785 1.00 98.81 193 LEU A O 1
ATOM 1535 N N . ILE A 1 194 ? -2.758 -9.750 -3.570 1.00 98.75 194 ILE A N 1
ATOM 1536 C CA . ILE A 1 194 ? -1.808 -10.227 -4.585 1.00 98.75 194 ILE A CA 1
ATOM 1537 C C . ILE A 1 194 ? -2.558 -10.723 -5.828 1.00 98.75 194 ILE A C 1
ATOM 1539 O O . ILE A 1 194 ? -2.256 -10.288 -6.932 1.00 98.75 194 ILE A O 1
ATOM 1543 N N . LEU A 1 195 ? -3.571 -11.579 -5.645 1.00 98.69 195 LEU A N 1
ATOM 1544 C CA . LEU A 1 195 ? -4.406 -12.074 -6.747 1.00 98.69 195 LEU A CA 1
ATOM 1545 C C . LEU A 1 195 ? -5.217 -10.951 -7.406 1.00 98.69 195 LEU A C 1
ATOM 1547 O O . LEU A 1 195 ? -5.328 -10.899 -8.627 1.00 98.69 195 LEU A O 1
ATOM 1551 N N . LEU A 1 196 ? -5.744 -10.027 -6.601 1.00 98.88 196 LEU A N 1
ATOM 1552 C CA . LEU A 1 196 ? -6.489 -8.877 -7.096 1.00 98.88 196 LEU A CA 1
ATOM 1553 C C . LEU A 1 196 ? -5.629 -7.980 -7.996 1.00 98.88 196 LEU A C 1
ATOM 1555 O O . LEU A 1 196 ? -6.143 -7.435 -8.961 1.00 98.88 196 LEU A O 1
ATOM 1559 N N . ALA A 1 197 ? -4.338 -7.811 -7.710 1.00 98.81 197 ALA A N 1
ATOM 1560 C CA . ALA A 1 197 ? -3.476 -6.981 -8.546 1.00 98.81 197 ALA A CA 1
ATOM 1561 C C . ALA A 1 197 ? -3.400 -7.490 -9.996 1.00 98.81 197 ALA A C 1
ATOM 1563 O O . ALA A 1 197 ? -3.492 -6.693 -10.927 1.00 98.81 197 ALA A O 1
ATOM 1564 N N . GLU A 1 198 ? -3.294 -8.810 -10.176 1.00 98.38 198 GLU A N 1
ATOM 1565 C CA . GLU A 1 198 ? -3.348 -9.458 -11.491 1.00 98.38 198 GLU A CA 1
ATOM 1566 C C . GLU A 1 198 ? -4.725 -9.294 -12.138 1.00 98.38 198 GLU A C 1
ATOM 1568 O O . GLU A 1 198 ? -4.819 -8.859 -13.283 1.00 98.38 198 GLU A O 1
ATOM 1573 N N . GLU A 1 199 ? -5.795 -9.558 -11.385 1.00 98.69 199 GLU A N 1
ATOM 1574 C CA . GLU A 1 199 ? -7.172 -9.381 -11.858 1.00 98.69 199 GLU A CA 1
ATOM 1575 C C . GLU A 1 199 ? -7.419 -7.962 -12.389 1.00 98.69 199 GLU A C 1
ATOM 1577 O O . GLU A 1 199 ? -7.921 -7.790 -13.501 1.00 98.69 199 GLU A O 1
ATOM 1582 N N . LEU A 1 200 ? -7.044 -6.936 -11.618 1.00 98.75 200 LEU A N 1
ATOM 1583 C CA . LEU A 1 200 ? -7.306 -5.550 -11.988 1.00 98.75 200 LEU A CA 1
ATOM 1584 C C . LEU A 1 200 ? -6.483 -5.108 -13.196 1.00 98.75 200 LEU A C 1
ATOM 1586 O O . LEU A 1 200 ? -6.991 -4.358 -14.028 1.00 98.75 200 LEU A O 1
ATOM 1590 N N . TYR A 1 201 ? -5.247 -5.595 -13.326 1.00 98.12 201 TYR A N 1
ATOM 1591 C CA . TYR A 1 201 ? -4.447 -5.363 -14.524 1.00 98.12 201 TYR A CA 1
ATOM 1592 C C . TYR A 1 201 ? -5.086 -5.999 -15.759 1.00 98.12 201 TYR A C 1
ATOM 1594 O O . TYR A 1 201 ? -5.309 -5.305 -16.751 1.00 98.12 201 TYR A O 1
ATOM 1602 N N . MET A 1 202 ? -5.460 -7.277 -15.679 1.00 97.75 202 MET A N 1
ATOM 1603 C CA . MET A 1 202 ? -6.054 -7.998 -16.808 1.00 97.75 202 MET A CA 1
ATOM 1604 C C . MET A 1 202 ? -7.404 -7.411 -17.240 1.00 97.75 202 MET A C 1
ATOM 1606 O O . MET A 1 202 ? -7.734 -7.440 -18.424 1.00 97.75 202 MET A O 1
ATOM 1610 N N . GLN A 1 203 ? -8.189 -6.877 -16.300 1.00 98.00 203 GLN A N 1
ATOM 1611 C CA . GLN A 1 203 ? -9.536 -6.382 -16.583 1.00 98.00 203 GLN A CA 1
ATOM 1612 C C . GLN A 1 203 ? -9.605 -4.878 -16.893 1.00 98.00 203 GLN A C 1
ATOM 1614 O O . GLN A 1 203 ? -10.413 -4.473 -17.729 1.00 98.00 203 GLN A O 1
ATOM 1619 N N . TYR A 1 204 ? -8.805 -4.046 -16.221 1.00 96.06 204 TYR A N 1
ATOM 1620 C CA . TYR A 1 204 ? -8.921 -2.580 -16.290 1.00 96.06 204 TYR A CA 1
ATOM 1621 C C . TYR A 1 204 ? -7.679 -1.888 -16.866 1.00 96.06 204 TYR A C 1
ATOM 1623 O O . TYR A 1 204 ? -7.748 -0.710 -17.216 1.00 96.06 204 TYR A O 1
ATOM 1631 N N . GLY A 1 205 ? -6.568 -2.611 -17.028 1.00 90.00 205 GLY A N 1
ATOM 1632 C CA . GLY A 1 205 ? -5.420 -2.167 -17.808 1.00 90.00 205 GLY A CA 1
ATOM 1633 C C . GLY A 1 205 ? -4.340 -1.420 -17.024 1.00 90.00 205 GLY A C 1
ATOM 1634 O O . GLY A 1 205 ? -4.018 -1.725 -15.874 1.00 90.00 205 GLY A O 1
ATOM 1635 N N . ASN A 1 206 ? -3.710 -0.475 -17.717 1.00 92.88 206 ASN A N 1
ATOM 1636 C CA . ASN A 1 206 ? -2.292 -0.151 -17.557 1.00 92.88 206 ASN A CA 1
ATOM 1637 C C . ASN A 1 206 ? -1.881 0.350 -16.168 1.00 92.88 206 ASN A C 1
ATOM 1639 O O . ASN A 1 206 ? -0.829 -0.042 -15.675 1.00 92.88 206 ASN A O 1
ATOM 1643 N N . GLU A 1 207 ? -2.671 1.200 -15.510 1.00 92.62 207 GLU A N 1
ATOM 1644 C CA . GLU A 1 207 ? -2.300 1.736 -14.195 1.00 92.62 207 GLU A CA 1
ATOM 1645 C C . GLU A 1 207 ? -2.182 0.662 -13.102 1.00 92.62 207 GLU A C 1
ATOM 1647 O O . GLU A 1 207 ? -1.369 0.795 -12.184 1.00 92.62 207 GLU A O 1
ATOM 1652 N N . TRP A 1 208 ? -2.919 -0.443 -13.239 1.00 97.69 208 TRP A N 1
ATOM 1653 C CA . TRP A 1 208 ? -2.858 -1.592 -12.336 1.00 97.69 208 TRP A CA 1
ATOM 1654 C C . TRP A 1 208 ? -1.638 -2.489 -12.590 1.00 97.69 208 TRP A C 1
ATOM 1656 O O . TRP A 1 208 ? -1.363 -3.390 -11.797 1.00 97.69 208 TRP A O 1
ATOM 1666 N N . LEU A 1 209 ? -0.835 -2.193 -13.619 1.00 97.56 209 LEU A N 1
ATOM 1667 C CA . LEU A 1 209 ? 0.451 -2.852 -13.842 1.00 97.56 209 LEU A CA 1
ATOM 1668 C C . LEU A 1 209 ? 1.415 -2.625 -12.669 1.00 97.56 209 LEU A C 1
ATOM 1670 O O . LEU A 1 209 ? 2.189 -3.521 -12.350 1.00 97.56 209 LEU A O 1
ATOM 1674 N N . ILE A 1 210 ? 1.345 -1.476 -11.977 1.00 96.81 210 ILE A N 1
ATOM 1675 C CA . ILE A 1 210 ? 2.207 -1.190 -10.814 1.00 96.81 210 ILE A CA 1
ATOM 1676 C C . ILE A 1 210 ? 2.015 -2.234 -9.697 1.00 96.81 210 ILE A C 1
ATOM 1678 O O . ILE A 1 210 ? 2.996 -2.890 -9.329 1.00 96.81 210 ILE A O 1
ATOM 1682 N N . PRO A 1 211 ? 0.807 -2.428 -9.124 1.00 98.50 211 PRO A N 1
ATOM 1683 C CA . PRO A 1 211 ? 0.609 -3.440 -8.092 1.00 98.50 211 PRO A CA 1
ATOM 1684 C C . PRO A 1 211 ? 0.794 -4.865 -8.621 1.00 98.50 211 PRO A C 1
ATOM 1686 O O . PRO A 1 211 ? 1.249 -5.711 -7.853 1.00 98.50 211 PRO A O 1
ATOM 1689 N N . TYR A 1 212 ? 0.499 -5.136 -9.899 1.00 98.69 212 TYR A N 1
ATOM 1690 C CA . TYR A 1 212 ? 0.714 -6.458 -10.495 1.00 98.69 212 TYR A CA 1
ATOM 1691 C C . TYR A 1 212 ? 2.204 -6.821 -10.547 1.00 98.69 212 TYR A C 1
ATOM 1693 O O . TYR A 1 212 ? 2.624 -7.843 -10.001 1.00 98.69 212 TYR A O 1
ATOM 1701 N N . PHE A 1 213 ? 3.024 -5.928 -11.099 1.00 98.56 213 PHE A N 1
ATOM 1702 C CA . PHE A 1 213 ? 4.477 -6.057 -11.104 1.00 98.56 213 PHE A CA 1
ATOM 1703 C C . PHE A 1 213 ? 5.044 -6.142 -9.681 1.00 98.56 213 PHE A C 1
ATOM 1705 O O . PHE A 1 213 ? 5.847 -7.027 -9.382 1.00 98.56 213 PHE A O 1
ATOM 1712 N N . SER A 1 214 ? 4.565 -5.284 -8.769 1.00 98.12 214 SER A N 1
ATOM 1713 C CA . SER A 1 214 ? 4.990 -5.298 -7.361 1.00 98.12 214 SER A CA 1
ATOM 1714 C C . SER A 1 214 ? 4.712 -6.646 -6.692 1.00 98.12 214 SER A C 1
ATOM 1716 O O . SER A 1 214 ? 5.561 -7.169 -5.973 1.00 98.12 214 SER A O 1
ATOM 1718 N N . ALA A 1 215 ? 3.534 -7.226 -6.942 1.00 98.69 215 ALA A N 1
ATOM 1719 C CA . ALA A 1 215 ? 3.168 -8.543 -6.443 1.00 98.69 215 ALA A CA 1
ATOM 1720 C C . ALA A 1 215 ? 4.122 -9.622 -6.965 1.00 98.69 215 ALA A C 1
ATOM 1722 O O . ALA A 1 215 ? 4.674 -10.370 -6.161 1.00 98.69 215 ALA A O 1
ATOM 1723 N N . LYS A 1 216 ? 4.373 -9.663 -8.280 1.00 98.69 216 LYS A N 1
ATOM 1724 C CA . LYS A 1 216 ? 5.244 -10.675 -8.895 1.00 98.69 216 LYS A CA 1
ATOM 1725 C C . LYS A 1 216 ? 6.681 -10.581 -8.386 1.00 98.69 216 LYS A C 1
ATOM 1727 O O . LYS A 1 216 ? 7.253 -11.607 -8.040 1.00 98.69 216 LYS A O 1
ATOM 1732 N N . LEU A 1 217 ? 7.234 -9.380 -8.219 1.00 98.56 217 LEU A N 1
ATOM 1733 C CA . LEU A 1 217 ? 8.555 -9.185 -7.602 1.00 98.56 217 LEU A CA 1
ATOM 1734 C C . LEU A 1 217 ? 8.650 -9.736 -6.166 1.00 98.56 217 LEU A C 1
ATOM 1736 O O . LEU A 1 217 ? 9.711 -10.179 -5.725 1.00 98.56 217 LEU A O 1
ATOM 1740 N N . LEU A 1 218 ? 7.549 -9.691 -5.414 1.00 98.50 218 LEU A N 1
ATOM 1741 C CA . LEU A 1 218 ? 7.492 -10.163 -4.030 1.00 98.50 218 LEU A CA 1
ATOM 1742 C C . LEU A 1 218 ? 7.210 -11.668 -3.909 1.00 98.50 218 LEU A C 1
ATOM 1744 O O . LEU A 1 218 ? 7.392 -12.216 -2.821 1.00 98.50 218 LEU A O 1
ATOM 1748 N N . THR A 1 219 ? 6.754 -12.336 -4.974 1.00 98.44 219 THR A N 1
ATOM 1749 C CA . THR A 1 219 ? 6.307 -13.741 -4.908 1.00 98.44 219 THR A CA 1
ATOM 1750 C C . THR A 1 219 ? 6.978 -14.689 -5.895 1.00 98.44 219 THR A C 1
ATOM 1752 O O . THR A 1 219 ? 6.909 -15.900 -5.685 1.00 98.44 219 THR A O 1
ATOM 1755 N N . ASN A 1 220 ? 7.606 -14.185 -6.958 1.00 98.50 220 ASN A N 1
ATOM 1756 C CA . ASN A 1 220 ? 8.119 -14.992 -8.064 1.00 98.50 220 ASN A CA 1
ATOM 1757 C C . ASN A 1 220 ? 9.645 -14.895 -8.183 1.00 98.50 220 ASN A C 1
ATOM 1759 O O . ASN A 1 220 ? 10.268 -13.952 -7.703 1.00 98.50 220 ASN A O 1
ATOM 1763 N N . ARG A 1 221 ? 10.235 -15.876 -8.872 1.00 98.38 221 ARG A N 1
ATOM 1764 C CA . ARG A 1 221 ? 11.657 -15.870 -9.235 1.00 98.38 221 ARG A CA 1
ATOM 1765 C C . ARG A 1 221 ? 11.986 -14.706 -10.165 1.00 98.38 221 ARG A C 1
ATOM 1767 O O . ARG A 1 221 ? 11.158 -14.319 -10.992 1.00 98.38 221 ARG A O 1
ATOM 1774 N N . ALA A 1 222 ? 13.187 -14.161 -10.024 1.00 98.38 222 ALA A N 1
ATOM 1775 C CA . ALA A 1 222 ? 13.581 -12.929 -10.693 1.00 98.38 222 ALA A CA 1
ATOM 1776 C C . ALA A 1 222 ? 13.642 -13.061 -12.221 1.00 98.38 222 ALA A C 1
ATOM 1778 O O . ALA A 1 222 ? 13.263 -12.124 -12.924 1.00 98.38 222 ALA A O 1
ATOM 1779 N N . ASP A 1 223 ? 14.060 -14.226 -12.719 1.00 98.38 223 ASP A N 1
ATOM 1780 C CA . ASP A 1 223 ? 14.128 -14.544 -14.147 1.00 98.38 223 ASP A CA 1
ATOM 1781 C C . ASP A 1 223 ? 12.746 -14.506 -14.806 1.00 98.38 223 ASP A C 1
ATOM 1783 O O . ASP A 1 223 ? 12.560 -13.804 -15.799 1.00 98.38 223 ASP A O 1
ATOM 1787 N N . ASN A 1 224 ? 11.756 -15.153 -14.190 1.00 98.31 224 ASN A N 1
ATOM 1788 C CA . ASN A 1 224 ? 10.371 -15.138 -14.660 1.00 98.31 224 ASN A CA 1
ATOM 1789 C C . ASN A 1 224 ? 9.791 -13.717 -14.679 1.00 98.31 224 ASN A C 1
ATOM 1791 O O . ASN A 1 224 ? 9.098 -13.339 -15.621 1.00 98.31 224 ASN A O 1
ATOM 1795 N N . VAL A 1 225 ? 10.070 -12.921 -13.639 1.00 98.44 225 VAL A N 1
ATOM 1796 C CA . VAL A 1 225 ? 9.600 -11.530 -13.577 1.00 98.44 225 VAL A CA 1
ATOM 1797 C C . VAL A 1 225 ? 10.275 -10.680 -14.654 1.00 98.44 225 VAL A C 1
ATOM 1799 O O . VAL A 1 225 ? 9.624 -9.838 -15.266 1.00 98.44 225 VAL A O 1
ATOM 1802 N N . TYR A 1 226 ? 11.562 -10.887 -14.927 1.00 98.50 226 TYR A N 1
ATOM 1803 C CA . TYR A 1 226 ? 12.224 -10.203 -16.033 1.00 98.50 226 TYR A CA 1
ATOM 1804 C C . TYR A 1 226 ? 11.605 -10.576 -17.383 1.00 98.50 226 TYR A C 1
ATOM 1806 O O . TYR A 1 226 ? 11.257 -9.685 -18.159 1.00 98.50 226 TYR A O 1
ATOM 1814 N N . ASP A 1 227 ? 11.451 -11.871 -17.660 1.00 98.00 227 ASP A N 1
ATOM 1815 C CA . ASP A 1 227 ? 10.971 -12.358 -18.955 1.00 98.00 227 ASP A CA 1
ATOM 1816 C C . ASP A 1 227 ? 9.559 -11.842 -19.265 1.00 98.00 227 ASP A C 1
ATOM 1818 O O . ASP A 1 227 ? 9.281 -11.427 -20.390 1.00 98.00 227 ASP A O 1
ATOM 1822 N N . GLU A 1 228 ? 8.689 -11.789 -18.255 1.00 96.94 228 GLU A N 1
ATOM 1823 C CA . GLU A 1 228 ? 7.342 -11.239 -18.390 1.00 96.94 228 GLU A CA 1
ATOM 1824 C C . GLU A 1 228 ? 7.371 -9.706 -18.545 1.00 96.94 228 GLU A C 1
ATOM 1826 O O . GLU A 1 228 ? 6.855 -9.158 -19.523 1.00 96.94 228 GLU A O 1
ATOM 1831 N N . PHE A 1 229 ? 8.002 -8.989 -17.609 1.00 97.69 229 PHE A N 1
ATOM 1832 C CA . PHE A 1 229 ? 7.779 -7.548 -17.470 1.00 97.69 229 PHE A CA 1
ATOM 1833 C C . PHE A 1 229 ? 8.747 -6.658 -18.256 1.00 97.69 229 PHE A C 1
ATOM 1835 O O . PHE A 1 229 ? 8.432 -5.494 -18.513 1.00 97.69 229 PHE A O 1
ATOM 1842 N N . SER A 1 230 ? 9.909 -7.164 -18.676 1.00 95.62 230 SER A N 1
ATOM 1843 C CA . SER A 1 230 ? 10.881 -6.370 -19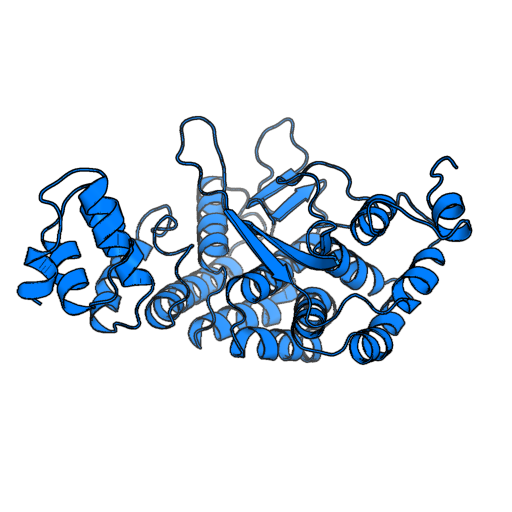.448 1.00 95.62 230 SER A CA 1
ATOM 1844 C C . SER A 1 230 ? 10.336 -5.930 -20.810 1.00 95.62 230 SER A C 1
ATOM 1846 O O . SER A 1 230 ? 10.759 -4.908 -21.358 1.00 95.62 230 SER A O 1
ATOM 1848 N N . THR A 1 231 ? 9.360 -6.665 -21.347 1.00 93.44 231 THR A N 1
ATOM 1849 C CA . THR A 1 231 ? 8.690 -6.350 -22.611 1.00 93.44 231 THR A CA 1
ATOM 1850 C C . THR A 1 231 ? 7.921 -5.029 -22.547 1.00 93.44 231 THR A C 1
ATOM 1852 O O . THR A 1 231 ? 7.955 -4.264 -23.512 1.00 93.44 231 THR A O 1
ATOM 1855 N N . PHE A 1 232 ? 7.338 -4.689 -21.392 1.00 94.88 232 PHE A N 1
ATOM 1856 C CA . PHE A 1 232 ? 6.616 -3.431 -21.176 1.00 94.88 232 PHE A CA 1
ATOM 1857 C C . PHE A 1 232 ? 7.518 -2.194 -21.221 1.00 94.88 232 PHE A C 1
ATOM 1859 O O . PHE A 1 232 ? 7.023 -1.094 -21.443 1.00 94.88 232 PHE A O 1
ATOM 1866 N N . LEU A 1 233 ? 8.840 -2.348 -21.070 1.00 91.62 233 LEU A N 1
ATOM 1867 C CA . LEU A 1 233 ? 9.780 -1.235 -21.239 1.00 91.62 233 LEU A CA 1
ATOM 1868 C C . LEU A 1 233 ? 9.880 -0.752 -22.697 1.00 91.62 233 LEU A C 1
ATOM 1870 O O . LEU A 1 233 ? 10.397 0.334 -22.937 1.00 91.62 233 LEU A O 1
ATOM 1874 N N . ARG A 1 234 ? 9.421 -1.548 -23.676 1.00 87.81 234 ARG A N 1
ATOM 1875 C CA . ARG A 1 234 ? 9.404 -1.172 -25.106 1.00 87.81 234 ARG A CA 1
ATOM 1876 C C . ARG A 1 234 ? 8.209 -0.309 -25.491 1.00 87.81 234 ARG A C 1
ATOM 1878 O O . ARG A 1 234 ? 8.239 0.309 -26.548 1.00 87.81 234 ARG A O 1
ATOM 1885 N N . ASP A 1 235 ? 7.167 -0.306 -24.671 1.00 89.12 235 ASP A N 1
ATOM 1886 C CA . ASP A 1 235 ? 5.938 0.432 -24.921 1.00 89.12 235 ASP A CA 1
ATOM 1887 C C . ASP A 1 235 ? 5.979 1.754 -24.143 1.00 89.12 235 ASP A C 1
ATOM 1889 O O . ASP A 1 235 ? 6.018 1.765 -22.911 1.00 89.12 235 ASP A O 1
ATOM 1893 N N . GLU A 1 236 ? 5.969 2.878 -24.862 1.00 82.19 236 GLU A N 1
ATOM 1894 C CA . GLU A 1 236 ? 6.017 4.224 -24.274 1.00 82.19 236 GLU A CA 1
ATOM 1895 C C . GLU A 1 236 ? 4.837 4.520 -23.334 1.00 82.19 236 GLU A C 1
ATOM 1897 O O . GLU A 1 236 ? 4.965 5.312 -22.400 1.00 82.19 236 GLU A O 1
ATOM 1902 N N . ALA A 1 237 ? 3.682 3.881 -23.534 1.00 84.31 237 ALA A N 1
ATOM 1903 C CA . ALA A 1 237 ? 2.525 4.057 -22.665 1.00 84.31 237 ALA A CA 1
ATOM 1904 C C . ALA A 1 237 ? 2.640 3.248 -21.363 1.00 84.31 237 ALA A C 1
ATOM 1906 O O . ALA A 1 237 ? 2.000 3.604 -20.364 1.00 84.31 237 ALA A O 1
ATOM 1907 N N . LEU A 1 238 ? 3.434 2.169 -21.365 1.00 89.62 238 LEU A N 1
ATOM 1908 C CA . LEU A 1 238 ? 3.532 1.211 -20.259 1.00 89.62 238 LEU A CA 1
ATOM 1909 C C . LEU A 1 238 ? 4.814 1.338 -19.438 1.00 89.62 238 LEU A C 1
ATOM 1911 O O . LEU A 1 238 ? 4.778 1.088 -18.230 1.00 89.62 238 LEU A O 1
ATOM 1915 N N . ASN A 1 239 ? 5.922 1.761 -20.051 1.00 90.75 239 ASN A N 1
ATOM 1916 C CA . ASN A 1 239 ? 7.236 1.803 -19.408 1.00 90.75 239 ASN A CA 1
ATOM 1917 C C . ASN A 1 239 ? 7.222 2.595 -18.086 1.00 90.75 239 ASN A C 1
ATOM 1919 O O . ASN A 1 239 ? 7.796 2.155 -17.091 1.00 90.75 239 ASN A O 1
ATOM 1923 N N . ARG A 1 240 ? 6.451 3.686 -18.017 1.00 89.25 240 ARG A N 1
ATOM 1924 C CA . ARG A 1 240 ? 6.294 4.530 -16.828 1.00 89.25 240 ARG A CA 1
ATOM 1925 C C . ARG A 1 240 ? 5.758 3.765 -15.625 1.00 89.25 240 ARG A C 1
ATOM 1927 O O . ARG A 1 240 ? 6.121 4.076 -14.497 1.00 89.25 240 ARG A O 1
ATOM 1934 N N . TYR A 1 241 ? 4.894 2.772 -15.836 1.00 93.25 241 TYR A N 1
ATOM 1935 C CA . TYR A 1 241 ? 4.329 1.975 -14.750 1.00 93.25 241 TYR A CA 1
ATOM 1936 C C . TYR A 1 241 ? 5.356 0.977 -14.211 1.00 93.25 241 TYR A C 1
ATOM 1938 O O . TYR A 1 241 ? 5.430 0.789 -12.998 1.00 93.25 241 TYR A O 1
ATOM 194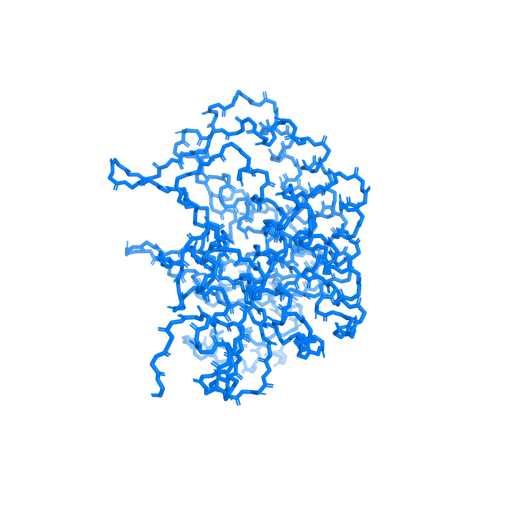6 N N . ILE A 1 242 ? 6.204 0.419 -15.083 1.00 95.06 242 ILE A N 1
ATOM 1947 C CA . ILE A 1 242 ? 7.358 -0.384 -14.660 1.00 95.06 242 ILE A CA 1
ATOM 1948 C C . ILE A 1 242 ? 8.351 0.482 -13.891 1.00 95.06 242 ILE A C 1
ATOM 1950 O O . ILE A 1 242 ? 8.738 0.109 -12.787 1.00 95.06 242 ILE A O 1
ATOM 1954 N N . HIS A 1 243 ? 8.702 1.665 -14.406 1.00 92.75 243 HIS A N 1
ATOM 1955 C CA . HIS A 1 243 ? 9.590 2.592 -13.702 1.00 92.75 243 HIS A CA 1
ATOM 1956 C C . HIS A 1 243 ? 9.020 2.987 -12.333 1.00 92.75 243 HIS A C 1
ATOM 1958 O O . HIS A 1 243 ? 9.726 2.932 -11.334 1.00 92.75 243 HIS A O 1
ATOM 1964 N N . ASN A 1 244 ? 7.727 3.313 -12.241 1.00 90.31 244 ASN A N 1
ATOM 1965 C CA . ASN A 1 244 ? 7.095 3.641 -10.961 1.00 90.31 244 ASN A CA 1
ATOM 1966 C C . ASN A 1 244 ? 7.122 2.458 -9.979 1.00 90.31 244 ASN A C 1
ATOM 1968 O O . ASN A 1 244 ? 7.318 2.672 -8.787 1.00 90.31 244 ASN A O 1
ATOM 1972 N N . GLY A 1 245 ? 6.946 1.221 -10.458 1.00 93.06 245 GLY A N 1
ATOM 1973 C CA . GLY A 1 245 ? 7.081 0.018 -9.632 1.00 93.06 245 GLY A CA 1
ATOM 1974 C C . GLY A 1 245 ? 8.521 -0.229 -9.168 1.00 93.06 245 GLY A C 1
ATOM 1975 O O . GLY A 1 245 ? 8.744 -0.517 -7.993 1.00 93.06 245 GLY A O 1
ATOM 1976 N N . LEU A 1 246 ? 9.503 -0.046 -10.056 1.00 94.06 246 LEU A N 1
ATOM 1977 C CA . LEU A 1 246 ? 10.932 -0.093 -9.726 1.00 94.06 246 LEU A CA 1
ATOM 1978 C C . LEU A 1 246 ? 11.328 1.011 -8.736 1.00 94.06 246 LEU A C 1
ATOM 1980 O O . LEU A 1 246 ? 12.125 0.763 -7.839 1.00 94.06 246 LEU A O 1
ATOM 1984 N N . GLY A 1 247 ? 10.711 2.191 -8.823 1.00 90.56 247 GLY A N 1
ATOM 1985 C CA . GLY A 1 247 ? 10.892 3.297 -7.880 1.00 90.56 247 GLY A CA 1
ATOM 1986 C C . GLY A 1 247 ? 10.489 2.973 -6.437 1.00 90.56 247 GLY A C 1
ATOM 1987 O O . GLY A 1 247 ? 10.866 3.699 -5.515 1.00 90.56 247 GLY A O 1
ATOM 1988 N N . LEU A 1 248 ? 9.758 1.874 -6.215 1.00 90.44 248 LEU A N 1
ATOM 1989 C CA . LEU A 1 248 ? 9.423 1.382 -4.878 1.00 90.44 248 LEU A CA 1
ATOM 1990 C C . LEU A 1 248 ? 10.540 0.527 -4.253 1.00 90.44 248 LEU A C 1
ATOM 1992 O O . LEU A 1 248 ? 10.413 0.113 -3.096 1.00 90.44 248 LEU A O 1
ATOM 1996 N N . ILE A 1 249 ? 11.597 0.224 -5.009 1.00 92.81 249 ILE A N 1
ATOM 1997 C CA . ILE A 1 249 ? 12.638 -0.752 -4.682 1.00 92.81 249 ILE A CA 1
ATOM 1998 C C . ILE A 1 249 ? 13.965 -0.030 -4.470 1.00 92.81 249 ILE A C 1
ATOM 2000 O O . ILE A 1 249 ? 14.295 0.916 -5.175 1.00 92.81 249 ILE A O 1
ATOM 2004 N N . TYR A 1 250 ? 14.746 -0.516 -3.511 1.00 92.44 250 TYR A N 1
ATOM 2005 C CA . TYR A 1 250 ? 16.141 -0.131 -3.344 1.00 92.44 250 TYR A CA 1
ATOM 2006 C C . TYR A 1 250 ? 17.002 -1.354 -3.011 1.00 92.44 250 TYR A C 1
AT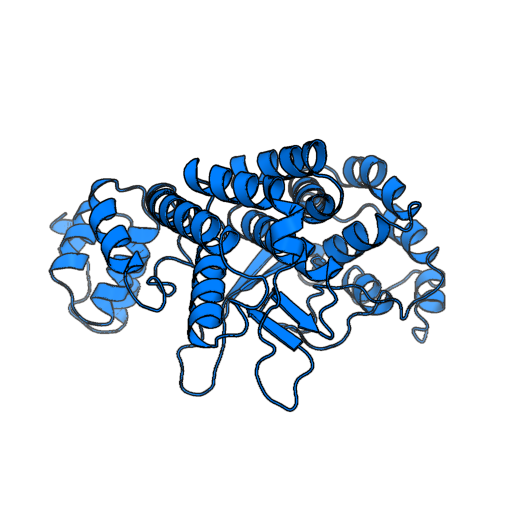OM 2008 O O . TYR A 1 250 ? 16.502 -2.345 -2.463 1.00 92.44 250 TYR A O 1
ATOM 2016 N N . TYR A 1 251 ? 18.296 -1.295 -3.297 1.00 93.94 251 TYR A N 1
ATOM 2017 C CA . TYR A 1 251 ? 19.263 -2.288 -2.856 1.00 93.94 251 TYR A CA 1
ATOM 2018 C C . TYR A 1 251 ? 19.679 -2.014 -1.408 1.00 93.94 251 TYR A C 1
ATOM 2020 O O . TYR A 1 251 ? 20.197 -0.954 -1.065 1.00 93.94 251 TYR A O 1
ATOM 2028 N N . ASP A 1 252 ? 19.430 -2.968 -0.513 1.00 92.50 252 ASP A N 1
ATOM 2029 C CA . ASP A 1 252 ? 19.844 -2.866 0.883 1.00 92.50 252 ASP A CA 1
ATOM 2030 C C . ASP A 1 252 ? 21.235 -3.480 1.062 1.00 92.50 252 ASP A C 1
ATOM 2032 O O . ASP A 1 252 ? 21.348 -4.685 1.303 1.00 92.50 252 ASP A O 1
ATOM 2036 N N . ASP A 1 253 ? 22.290 -2.658 0.988 1.00 90.81 253 ASP A N 1
ATOM 2037 C CA . ASP A 1 253 ? 23.687 -3.102 1.147 1.00 90.81 253 ASP A CA 1
ATOM 2038 C C . ASP A 1 253 ? 23.926 -3.886 2.441 1.00 90.81 253 ASP A C 1
ATOM 2040 O O . ASP A 1 253 ? 24.737 -4.808 2.474 1.00 90.81 253 ASP A O 1
ATOM 2044 N N . LYS A 1 254 ? 23.196 -3.568 3.519 1.00 90.25 254 LYS A N 1
ATOM 2045 C CA . LYS A 1 254 ? 23.353 -4.274 4.801 1.00 90.25 254 LYS A CA 1
ATOM 2046 C C . LYS A 1 254 ? 22.891 -5.721 4.722 1.00 90.25 254 LYS A C 1
ATOM 2048 O O . LYS A 1 254 ? 23.363 -6.556 5.485 1.00 90.25 254 LYS A O 1
ATOM 2053 N N . ASN A 1 255 ? 21.922 -5.986 3.853 1.00 91.19 255 ASN A N 1
ATOM 2054 C CA . ASN A 1 255 ? 21.282 -7.283 3.701 1.00 91.19 255 ASN A CA 1
ATOM 2055 C C . ASN A 1 255 ? 21.662 -7.988 2.391 1.00 91.19 255 ASN A C 1
ATOM 2057 O O . ASN A 1 255 ? 21.262 -9.138 2.215 1.00 91.19 255 ASN A O 1
ATOM 2061 N N . GLY A 1 256 ? 22.380 -7.314 1.484 1.00 94.62 256 GLY A N 1
ATOM 2062 C CA . GLY A 1 256 ? 22.706 -7.818 0.148 1.00 94.62 256 GLY A CA 1
ATOM 2063 C C . GLY A 1 256 ? 21.465 -8.125 -0.695 1.00 94.62 256 GLY A C 1
ATOM 2064 O O . GLY A 1 256 ? 21.461 -9.091 -1.460 1.00 94.62 256 GLY A O 1
ATOM 2065 N N . SER A 1 257 ? 20.371 -7.380 -0.488 1.00 95.69 257 SER A N 1
ATOM 2066 C CA . SER A 1 257 ? 19.070 -7.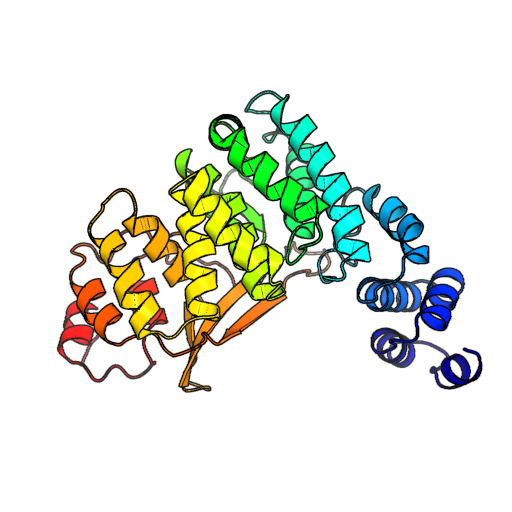719 -1.071 1.00 95.69 257 SER A CA 1
ATOM 2067 C C . SER A 1 257 ? 18.269 -6.513 -1.544 1.00 95.69 257 SER A C 1
ATOM 2069 O O . SER A 1 257 ? 18.117 -5.543 -0.797 1.00 95.69 257 SER A O 1
ATOM 2071 N N . HIS A 1 258 ? 17.630 -6.631 -2.703 1.00 97.00 258 HIS A N 1
ATOM 2072 C CA . HIS A 1 258 ? 16.600 -5.705 -3.150 1.00 97.00 258 HIS A CA 1
ATOM 2073 C C . HIS A 1 258 ? 15.398 -5.761 -2.206 1.00 97.00 258 HIS A C 1
ATOM 2075 O O . HIS A 1 258 ? 14.894 -6.828 -1.838 1.00 97.00 258 HIS A O 1
ATOM 2081 N N . THR A 1 259 ? 14.955 -4.585 -1.787 1.00 95.12 259 THR A N 1
ATOM 2082 C CA . THR A 1 259 ? 13.892 -4.396 -0.810 1.00 95.12 259 THR A CA 1
ATOM 2083 C C . THR A 1 259 ? 12.898 -3.388 -1.350 1.00 95.12 259 THR A C 1
ATOM 2085 O O . THR A 1 259 ? 13.264 -2.275 -1.710 1.00 95.12 259 THR A O 1
ATOM 2088 N N . MET A 1 260 ? 11.626 -3.764 -1.349 1.00 94.00 260 MET A N 1
ATOM 2089 C CA . MET A 1 260 ? 10.525 -2.861 -1.637 1.00 94.00 260 MET A CA 1
ATOM 2090 C C . MET A 1 260 ? 10.070 -2.164 -0.355 1.00 94.00 260 MET A C 1
ATOM 2092 O O . MET A 1 260 ? 10.009 -2.787 0.716 1.00 94.00 260 MET A O 1
ATOM 2096 N N . ALA A 1 261 ? 9.738 -0.879 -0.447 1.00 91.31 261 ALA A N 1
ATOM 2097 C CA . ALA A 1 261 ? 9.289 -0.085 0.688 1.00 91.31 261 ALA A CA 1
ATOM 2098 C C . ALA A 1 261 ? 7.965 0.635 0.415 1.00 91.31 261 ALA A C 1
ATOM 2100 O O . ALA A 1 261 ? 7.601 0.896 -0.719 1.00 91.31 261 ALA A O 1
ATOM 2101 N N . ALA A 1 262 ? 7.245 0.973 1.482 1.00 89.56 262 ALA A N 1
ATOM 2102 C CA . ALA A 1 262 ? 6.112 1.890 1.449 1.00 89.56 262 ALA A CA 1
ATOM 2103 C C . ALA A 1 262 ? 6.146 2.781 2.694 1.00 89.56 262 ALA A C 1
ATOM 2105 O O . ALA A 1 262 ? 6.321 2.287 3.812 1.00 89.56 262 ALA A O 1
ATOM 2106 N N . PHE A 1 263 ? 5.970 4.091 2.522 1.00 86.75 263 PHE A N 1
ATOM 2107 C CA . PHE A 1 263 ? 5.965 5.064 3.618 1.00 86.75 263 PHE A CA 1
ATOM 2108 C C . PHE A 1 263 ? 4.555 5.578 3.859 1.00 86.75 263 PHE A C 1
ATOM 2110 O O . PHE A 1 263 ? 3.991 6.276 3.029 1.00 86.75 263 PHE A O 1
ATOM 2117 N N . TRP A 1 264 ? 3.965 5.279 5.001 1.00 88.81 264 TRP A N 1
ATOM 2118 C CA . TRP A 1 264 ? 2.583 5.653 5.274 1.00 88.81 264 TRP A CA 1
ATOM 2119 C C . TRP A 1 264 ? 2.458 6.706 6.362 1.00 88.81 264 TRP A C 1
ATOM 2121 O O . TRP A 1 264 ? 3.442 7.041 7.019 1.00 88.81 264 TRP A O 1
ATOM 2131 N N . GLY A 1 265 ? 1.240 7.211 6.552 1.00 83.00 265 GLY A N 1
ATOM 2132 C CA . GLY A 1 265 ? 0.911 8.226 7.545 1.00 83.00 265 GLY A CA 1
ATOM 2133 C C . GLY A 1 265 ? 1.274 9.648 7.119 1.00 83.00 265 GLY A C 1
ATOM 2134 O O . GLY A 1 265 ? 1.668 9.911 5.977 1.00 83.00 265 GLY A O 1
ATOM 2135 N N . ARG A 1 266 ? 1.107 10.577 8.061 1.00 75.94 266 ARG A N 1
ATOM 2136 C CA . ARG A 1 266 ? 1.301 12.019 7.899 1.00 75.94 266 ARG A CA 1
ATOM 2137 C C . ARG A 1 266 ? 2.024 12.581 9.118 1.00 75.94 266 ARG A C 1
ATOM 2139 O O . ARG A 1 266 ? 1.890 12.080 10.234 1.00 75.94 266 ARG A O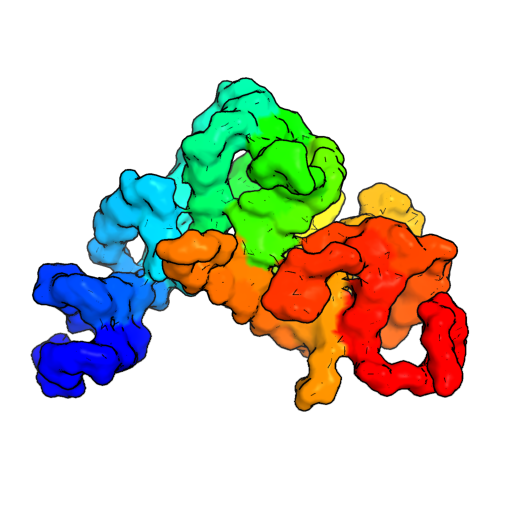 1
ATOM 2146 N N . TYR A 1 267 ? 2.764 13.660 8.900 1.00 70.62 267 TYR A N 1
ATOM 2147 C CA . TYR A 1 267 ? 3.321 14.472 9.973 1.00 70.62 267 TYR A CA 1
ATOM 2148 C C . TYR A 1 267 ? 2.943 15.929 9.755 1.00 70.62 267 TYR A C 1
ATOM 2150 O O . TYR A 1 267 ? 3.139 16.477 8.672 1.00 70.62 267 TYR A O 1
ATOM 2158 N N . SER A 1 268 ? 2.448 16.558 10.811 1.00 66.00 268 SER A N 1
ATOM 2159 C CA . SER A 1 268 ? 2.266 18.001 10.888 1.00 66.00 268 SER A CA 1
ATOM 2160 C C . SER A 1 268 ? 2.765 18.462 12.250 1.00 66.00 268 SER A C 1
ATOM 2162 O O . SER A 1 268 ? 2.481 17.809 13.258 1.00 66.00 268 SER A O 1
ATOM 2164 N N . TYR A 1 269 ? 3.491 19.577 12.281 1.00 63.84 269 TYR A N 1
ATOM 2165 C CA . TYR A 1 269 ? 4.051 20.129 13.511 1.00 63.84 269 TYR A CA 1
ATOM 2166 C C . TYR A 1 269 ? 2.962 20.305 14.584 1.00 63.84 269 TYR A C 1
ATOM 2168 O O . TYR A 1 269 ? 1.870 20.789 14.292 1.00 63.84 269 TYR A O 1
ATOM 2176 N N . GLY A 1 270 ? 3.233 19.856 15.813 1.00 63.31 270 GLY A N 1
ATOM 2177 C CA . GLY A 1 270 ? 2.263 19.883 16.916 1.00 63.31 270 GLY A CA 1
ATOM 2178 C C . GLY A 1 270 ? 1.188 18.783 16.891 1.00 63.31 270 GLY A C 1
ATOM 2179 O O . GLY A 1 270 ? 0.376 18.725 17.812 1.00 63.31 270 GLY A O 1
ATOM 2180 N N . ARG A 1 271 ? 1.178 17.881 15.896 1.00 65.62 271 ARG A N 1
ATOM 2181 C CA . ARG A 1 271 ? 0.328 16.674 15.891 1.00 65.62 271 ARG A CA 1
ATOM 2182 C C . ARG A 1 271 ? 1.150 15.401 16.098 1.00 65.62 271 ARG A C 1
ATOM 2184 O O . ARG A 1 271 ? 2.369 15.387 15.952 1.00 65.62 271 ARG A O 1
ATOM 2191 N N . TYR A 1 272 ? 0.459 14.320 16.458 1.00 65.56 272 TYR A N 1
ATOM 2192 C CA . TYR A 1 272 ? 1.067 13.000 16.616 1.00 65.56 272 TYR A CA 1
ATOM 2193 C C . TYR A 1 272 ? 1.621 12.503 15.276 1.00 65.56 272 TYR A C 1
ATOM 2195 O O . TYR A 1 272 ? 0.884 12.441 14.295 1.00 65.56 272 TYR A O 1
ATOM 2203 N N . ASP A 1 273 ? 2.900 12.134 15.253 1.00 74.88 273 ASP A N 1
ATOM 2204 C CA . ASP A 1 273 ? 3.549 11.564 14.075 1.00 74.88 273 ASP A CA 1
ATOM 2205 C C . ASP A 1 273 ? 2.988 10.162 13.796 1.00 74.88 273 ASP A C 1
ATOM 2207 O O . ASP A 1 273 ? 3.193 9.237 14.586 1.00 74.88 273 ASP A O 1
ATOM 2211 N N . SER A 1 274 ? 2.242 10.008 12.699 1.00 75.12 274 SER A N 1
ATOM 2212 C CA . SER A 1 274 ? 1.724 8.707 12.259 1.00 75.12 274 SER A CA 1
ATOM 2213 C C . SER A 1 274 ? 2.604 8.047 11.200 1.00 75.12 274 SER A C 1
ATOM 2215 O O . SER A 1 274 ? 2.236 6.989 10.681 1.00 75.12 274 SER A O 1
ATOM 2217 N N . ARG A 1 275 ? 3.759 8.646 10.870 1.00 82.62 275 ARG A N 1
ATOM 2218 C CA . ARG A 1 275 ? 4.634 8.141 9.817 1.00 82.62 275 ARG A CA 1
ATOM 2219 C C . ARG A 1 275 ? 5.189 6.772 10.169 1.00 82.62 275 ARG A C 1
ATOM 2221 O O . ARG A 1 275 ? 5.697 6.541 11.264 1.00 82.62 275 ARG A O 1
ATOM 2228 N N . THR A 1 276 ? 5.141 5.872 9.202 1.00 84.88 276 THR A N 1
ATOM 2229 C CA . THR A 1 276 ? 5.678 4.520 9.339 1.00 84.88 276 THR A CA 1
ATOM 2230 C C . THR A 1 276 ? 6.230 4.038 8.006 1.00 84.88 276 THR A C 1
ATOM 2232 O O . THR A 1 276 ? 5.794 4.489 6.950 1.00 84.88 276 THR A O 1
ATOM 2235 N N . CYS A 1 277 ? 7.211 3.143 8.046 1.00 88.31 277 CYS A N 1
ATOM 2236 C CA . CYS A 1 277 ? 7.820 2.553 6.862 1.00 88.31 277 CYS A CA 1
ATOM 2237 C C . CYS A 1 277 ? 7.639 1.039 6.918 1.00 88.31 277 CYS A C 1
ATOM 2239 O O . CYS A 1 277 ? 8.031 0.394 7.893 1.00 88.31 277 CYS A O 1
ATOM 2241 N N . PHE A 1 278 ? 7.058 0.478 5.866 1.00 90.75 278 PHE A N 1
ATOM 2242 C CA . PHE A 1 278 ? 6.934 -0.958 5.669 1.00 90.75 278 PHE A CA 1
ATOM 2243 C C . PHE A 1 278 ? 7.951 -1.392 4.633 1.00 90.75 278 PHE A C 1
ATOM 2245 O O . PHE A 1 278 ? 8.099 -0.738 3.608 1.00 90.75 278 PHE A O 1
ATOM 2252 N N . LYS A 1 279 ? 8.662 -2.479 4.922 1.00 92.81 279 LYS A N 1
ATOM 2253 C CA . LYS A 1 279 ? 9.720 -3.009 4.067 1.00 92.81 279 LYS A CA 1
ATOM 2254 C C . LYS A 1 279 ? 9.515 -4.494 3.841 1.00 92.81 279 LYS A C 1
ATOM 2256 O O . LYS A 1 279 ? 9.153 -5.220 4.778 1.00 92.81 279 LYS A O 1
ATOM 2261 N N . ARG A 1 280 ? 9.770 -4.944 2.619 1.00 94.81 280 ARG A N 1
ATOM 2262 C CA . ARG A 1 280 ? 9.745 -6.352 2.226 1.00 94.81 280 ARG A CA 1
ATOM 2263 C C . ARG A 1 280 ? 10.920 -6.632 1.312 1.00 94.81 280 ARG A C 1
ATOM 2265 O O . ARG A 1 280 ? 11.123 -5.907 0.346 1.00 94.81 280 ARG A O 1
ATOM 2272 N N . LYS A 1 281 ? 11.682 -7.678 1.623 1.00 96.62 281 LYS A N 1
ATOM 2273 C CA . LYS A 1 281 ? 12.642 -8.217 0.661 1.00 96.62 281 LYS A CA 1
ATOM 2274 C C . LYS A 1 281 ? 11.861 -8.739 -0.543 1.00 96.62 281 LYS A C 1
ATOM 2276 O O . LYS A 1 281 ? 10.765 -9.274 -0.358 1.00 96.62 281 LYS A O 1
ATOM 2281 N N . LEU A 1 282 ? 12.413 -8.551 -1.736 1.00 98.25 282 LEU A N 1
ATOM 2282 C CA . LEU A 1 282 ? 11.911 -9.245 -2.917 1.00 98.25 282 LEU A CA 1
ATOM 2283 C C . LEU A 1 282 ? 12.077 -10.762 -2.738 1.00 98.25 282 LEU A C 1
ATOM 2285 O O . LEU A 1 282 ? 12.854 -11.201 -1.883 1.00 98.25 282 LEU A O 1
ATOM 2289 N N . ALA A 1 283 ? 11.345 -11.553 -3.524 1.00 97.88 283 ALA A N 1
ATOM 2290 C CA . ALA A 1 283 ? 11.485 -13.010 -3.492 1.00 97.88 283 ALA A CA 1
ATOM 2291 C C . ALA A 1 283 ? 12.916 -13.440 -3.865 1.00 97.88 283 ALA A C 1
ATOM 2293 O O . ALA A 1 283 ? 13.509 -14.281 -3.193 1.00 97.88 283 ALA A O 1
ATOM 2294 N N . GLU A 1 284 ? 13.487 -12.788 -4.876 1.00 98.31 284 GLU A N 1
ATOM 2295 C CA . GLU A 1 284 ? 14.889 -12.870 -5.277 1.00 98.31 284 GLU A CA 1
ATOM 2296 C C . GLU A 1 284 ? 15.397 -11.458 -5.613 1.00 98.31 284 GLU A C 1
ATOM 2298 O O . GLU A 1 284 ? 14.612 -10.535 -5.843 1.00 98.31 284 GLU A O 1
ATOM 2303 N N . ASN A 1 285 ? 16.718 -11.268 -5.635 1.00 98.19 285 ASN A N 1
ATOM 2304 C CA . ASN A 1 285 ? 17.295 -10.037 -6.180 1.00 98.19 285 ASN A CA 1
ATOM 2305 C C . ASN A 1 285 ? 16.868 -9.846 -7.636 1.00 98.19 285 ASN A C 1
ATOM 2307 O O . ASN A 1 285 ? 16.701 -10.834 -8.341 1.00 98.19 285 ASN A O 1
ATOM 2311 N N . LEU A 1 286 ? 16.723 -8.591 -8.082 1.00 97.81 286 LEU A N 1
ATOM 2312 C CA . LEU A 1 286 ? 16.406 -8.304 -9.481 1.00 97.81 286 LEU A CA 1
ATOM 2313 C C . LEU A 1 286 ? 17.370 -9.051 -10.409 1.00 97.81 286 LEU A C 1
ATOM 2315 O O . LEU A 1 286 ? 18.579 -9.070 -10.173 1.00 97.81 286 LEU A O 1
ATOM 2319 N N . ASP A 1 287 ? 16.817 -9.658 -11.458 1.00 97.94 287 ASP A N 1
ATOM 2320 C CA . ASP A 1 287 ? 17.604 -10.319 -12.495 1.00 97.94 287 ASP A CA 1
ATOM 2321 C C . ASP A 1 287 ? 18.577 -9.306 -13.112 1.00 97.94 287 ASP A C 1
ATOM 2323 O O . ASP A 1 287 ? 18.189 -8.181 -13.437 1.00 97.94 287 ASP A O 1
ATOM 2327 N N . ALA A 1 288 ? 19.842 -9.700 -13.274 1.00 94.50 288 ALA A N 1
ATOM 2328 C CA . ALA A 1 288 ? 20.896 -8.810 -13.750 1.00 94.50 288 ALA A CA 1
ATOM 2329 C C . ALA A 1 288 ? 20.580 -8.185 -15.123 1.00 94.50 288 ALA A C 1
ATOM 2331 O O . ALA A 1 288 ? 21.011 -7.066 -15.408 1.00 94.50 288 ALA A O 1
ATOM 2332 N N . ARG A 1 289 ? 19.772 -8.863 -15.950 1.00 96.75 289 ARG A N 1
ATOM 2333 C CA . ARG A 1 289 ? 19.337 -8.373 -17.264 1.00 96.75 289 ARG A CA 1
ATOM 2334 C C . ARG A 1 289 ? 18.480 -7.106 -17.175 1.00 96.75 289 ARG A C 1
ATOM 2336 O O . ARG A 1 289 ? 18.418 -6.357 -18.153 1.00 96.75 289 ARG A O 1
ATOM 2343 N N . TRP A 1 290 ? 17.843 -6.818 -16.030 1.00 96.69 290 TRP A N 1
ATOM 2344 C CA . TRP A 1 290 ? 17.146 -5.542 -15.814 1.00 96.69 290 TRP A CA 1
ATOM 2345 C C . TRP A 1 290 ? 18.097 -4.365 -15.997 1.00 96.69 290 TRP A C 1
ATOM 2347 O O . TRP A 1 290 ? 17.746 -3.404 -16.669 1.00 96.69 290 TRP A O 1
ATOM 2357 N N . PHE A 1 291 ? 19.310 -4.448 -15.457 1.00 94.38 291 PHE A N 1
ATOM 2358 C CA . PHE A 1 291 ? 20.266 -3.345 -15.494 1.00 94.38 291 PHE A CA 1
ATOM 2359 C C . PHE A 1 291 ? 20.747 -3.036 -16.912 1.00 94.38 291 PHE A C 1
ATOM 2361 O O . PHE A 1 291 ? 20.833 -1.869 -17.283 1.00 94.38 291 PHE A O 1
ATOM 2368 N N . GLU A 1 292 ? 20.991 -4.062 -17.729 1.00 92.62 292 GLU A N 1
ATOM 2369 C CA . GLU A 1 292 ? 21.328 -3.876 -19.144 1.00 92.62 292 GLU A CA 1
ATOM 2370 C C . GLU A 1 292 ? 20.183 -3.207 -19.899 1.00 92.62 292 GLU A C 1
ATOM 2372 O O . GLU A 1 292 ? 20.391 -2.221 -20.603 1.00 92.62 292 GLU A O 1
ATOM 2377 N N . ARG A 1 293 ? 18.958 -3.691 -19.676 1.00 94.38 293 ARG A N 1
ATOM 2378 C CA . ARG A 1 293 ? 17.756 -3.157 -20.313 1.00 94.38 293 ARG A CA 1
ATOM 2379 C C . ARG A 1 293 ? 17.479 -1.709 -19.912 1.00 94.38 293 ARG A C 1
ATOM 2381 O O . ARG A 1 293 ? 17.097 -0.902 -20.752 1.00 94.38 293 ARG A O 1
ATOM 2388 N N . LEU A 1 294 ? 17.671 -1.375 -18.638 1.00 93.69 294 LEU A N 1
ATOM 2389 C CA . LEU A 1 294 ? 17.442 -0.033 -18.107 1.00 93.69 294 LEU A CA 1
ATOM 2390 C C . LEU A 1 294 ? 18.496 0.972 -18.607 1.00 93.69 294 LEU A C 1
ATOM 2392 O O . LEU A 1 294 ? 18.173 2.146 -18.783 1.00 93.69 294 LEU A O 1
ATOM 2396 N N . MET A 1 295 ? 19.724 0.537 -18.908 1.00 92.56 295 MET A N 1
ATOM 2397 C CA . MET A 1 295 ? 20.734 1.405 -19.534 1.00 92.56 295 MET A CA 1
ATOM 2398 C C . MET A 1 295 ? 20.390 1.811 -20.976 1.00 92.56 295 MET A C 1
ATOM 2400 O O . MET A 1 295 ? 20.992 2.744 -21.503 1.00 92.56 295 MET A O 1
ATOM 2404 N N . GLU A 1 296 ? 19.426 1.154 -21.628 1.00 91.12 296 GLU A N 1
ATOM 2405 C CA . GLU A 1 296 ? 18.974 1.546 -22.970 1.00 91.12 296 GLU A CA 1
ATOM 2406 C C . GLU A 1 296 ? 18.128 2.831 -22.964 1.00 91.12 296 GLU A C 1
ATOM 2408 O O . GLU A 1 296 ? 17.904 3.418 -24.023 1.00 91.12 296 GLU A O 1
ATOM 2413 N N . HIS A 1 297 ? 17.644 3.291 -21.802 1.00 89.19 297 HIS A N 1
ATOM 2414 C CA . HIS A 1 297 ? 16.823 4.496 -21.733 1.00 89.19 297 HIS A CA 1
ATOM 2415 C C . HIS A 1 297 ? 17.661 5.747 -22.069 1.00 89.19 297 HIS A C 1
ATOM 2417 O O . HIS A 1 297 ? 18.667 6.014 -21.407 1.00 89.19 297 HIS A O 1
ATOM 2423 N N . PRO A 1 298 ? 17.254 6.569 -23.054 1.00 83.88 298 PRO A N 1
ATOM 2424 C CA . PRO A 1 298 ? 18.063 7.708 -23.501 1.00 83.88 298 PRO A CA 1
ATOM 2425 C C . PRO A 1 298 ? 18.090 8.922 -22.556 1.00 83.88 298 PRO A C 1
ATOM 2427 O O . PRO A 1 298 ? 18.964 9.775 -22.706 1.00 83.88 298 PRO A O 1
ATOM 2430 N N . TYR A 1 299 ? 17.159 9.035 -21.601 1.00 88.31 299 TYR A N 1
ATOM 2431 C CA . TYR A 1 299 ? 16.932 10.263 -20.836 1.00 88.31 299 TYR A CA 1
ATOM 2432 C C . TYR A 1 299 ? 16.985 9.993 -19.332 1.00 88.31 299 TYR A C 1
ATOM 2434 O O . TYR A 1 299 ? 16.008 9.627 -18.692 1.00 88.31 299 TYR A O 1
ATOM 2442 N N . LEU A 1 300 ? 18.157 10.208 -18.744 1.00 87.56 300 LEU A N 1
ATOM 2443 C CA . LEU A 1 300 ? 18.400 9.989 -17.315 1.00 87.56 300 LEU A CA 1
ATOM 2444 C C . LEU A 1 300 ? 17.617 10.929 -16.386 1.00 87.56 300 LEU A C 1
ATOM 2446 O O . LEU A 1 300 ? 17.392 10.599 -15.219 1.00 87.56 300 LEU A O 1
ATOM 2450 N N . ASP A 1 301 ? 17.197 12.079 -16.906 1.00 87.94 301 ASP A N 1
ATOM 2451 C CA . ASP A 1 301 ? 16.411 13.075 -16.177 1.00 87.94 301 ASP A CA 1
ATOM 2452 C C . ASP A 1 301 ? 14.895 12.855 -16.311 1.00 87.94 301 ASP A C 1
ATOM 2454 O O . ASP A 1 301 ? 14.116 13.601 -15.708 1.00 87.94 301 ASP A O 1
ATOM 2458 N N . ASP A 1 302 ? 14.463 11.828 -17.059 1.00 87.75 302 ASP A N 1
ATOM 2459 C CA . ASP A 1 302 ? 13.045 11.506 -17.210 1.00 87.75 302 ASP A CA 1
ATOM 2460 C C . ASP A 1 302 ? 12.398 11.211 -15.870 1.00 87.75 302 ASP A C 1
ATOM 2462 O O . ASP A 1 302 ? 13.001 10.635 -14.957 1.00 87.75 302 ASP A O 1
ATOM 2466 N N . LYS A 1 303 ? 11.136 11.626 -15.745 1.00 84.69 303 LYS A N 1
ATOM 2467 C CA . LYS A 1 303 ? 10.466 11.575 -14.458 1.00 84.69 303 LYS A CA 1
ATOM 2468 C C . LYS A 1 303 ? 9.993 10.173 -14.117 1.00 84.69 303 LYS A C 1
ATOM 2470 O O . LYS A 1 303 ? 9.134 9.626 -14.803 1.00 84.69 303 LYS A O 1
ATOM 2475 N N . VAL A 1 304 ? 10.449 9.657 -12.980 1.00 86.31 304 VAL A N 1
ATOM 2476 C CA . VAL A 1 304 ? 9.876 8.463 -12.350 1.00 86.31 304 VAL A CA 1
ATOM 2477 C C . VAL A 1 304 ? 9.151 8.888 -11.082 1.00 86.31 304 VAL A C 1
ATOM 2479 O O . VAL A 1 304 ? 9.732 9.504 -10.184 1.00 86.31 304 VAL A O 1
ATOM 2482 N N . LYS A 1 305 ? 7.854 8.593 -11.028 1.00 81.12 305 LYS A N 1
ATOM 2483 C CA . LYS A 1 305 ? 6.957 9.018 -9.954 1.00 81.12 305 LYS A CA 1
ATOM 2484 C C . LYS A 1 305 ? 6.929 7.974 -8.842 1.00 81.12 305 LYS A C 1
ATOM 2486 O O . LYS A 1 305 ? 7.252 6.812 -9.052 1.00 81.12 305 LYS A O 1
ATOM 2491 N N . PHE A 1 306 ? 6.517 8.407 -7.651 1.00 79.12 306 PHE A N 1
ATOM 2492 C CA . PHE A 1 306 ? 6.342 7.543 -6.473 1.00 79.12 306 PHE A CA 1
ATOM 2493 C C . PHE A 1 306 ? 7.634 6.903 -5.926 1.00 79.12 306 PHE A C 1
ATOM 2495 O O . PHE A 1 306 ? 7.560 5.964 -5.139 1.00 79.12 306 PHE A O 1
ATOM 2502 N N . GLN A 1 307 ? 8.805 7.443 -6.286 1.00 76.62 307 GLN A N 1
ATOM 2503 C CA . GLN A 1 307 ? 10.102 7.017 -5.751 1.00 76.62 307 GLN A CA 1
ATOM 2504 C C . GLN A 1 307 ? 10.281 7.339 -4.260 1.00 76.62 307 GLN A C 1
ATOM 2506 O O . GLN A 1 307 ? 9.766 8.345 -3.754 1.00 76.62 307 GLN A O 1
ATOM 2511 N N . PHE A 1 308 ? 11.094 6.534 -3.567 1.00 67.31 308 PHE A N 1
ATOM 2512 C CA . PHE A 1 308 ? 11.419 6.722 -2.150 1.00 67.31 308 PHE A CA 1
ATOM 2513 C C . PHE A 1 308 ? 12.882 7.112 -1.906 1.00 67.31 308 PHE A C 1
ATOM 2515 O O . PHE A 1 308 ? 13.719 6.259 -1.639 1.00 67.31 308 PHE A O 1
ATOM 2522 N N . TYR A 1 309 ? 13.181 8.409 -1.840 1.00 52.56 309 TYR A N 1
ATOM 2523 C CA . TYR A 1 309 ? 14.512 8.876 -1.433 1.00 52.56 309 TYR A CA 1
ATOM 2524 C C . TYR A 1 309 ? 14.620 9.113 0.093 1.00 52.56 309 TYR A C 1
ATOM 2526 O O . TYR A 1 309 ? 13.665 9.543 0.734 1.00 52.56 309 TYR A O 1
ATOM 2534 N N . ASN A 1 310 ? 15.778 8.831 0.708 1.00 46.44 310 ASN A N 1
ATOM 2535 C CA . ASN A 1 310 ? 16.196 9.254 2.065 1.00 46.44 310 ASN A CA 1
ATOM 2536 C C . ASN A 1 310 ? 15.129 9.295 3.193 1.00 46.44 310 ASN A C 1
ATOM 2538 O O . ASN A 1 310 ? 15.029 10.257 3.957 1.00 46.44 310 ASN A O 1
ATOM 2542 N N . ARG A 1 311 ? 14.373 8.205 3.387 1.00 52.84 311 ARG A N 1
ATOM 2543 C CA . ARG A 1 311 ? 13.464 7.995 4.544 1.00 52.84 311 ARG A CA 1
ATOM 2544 C C . ARG A 1 311 ? 12.326 9.031 4.703 1.00 52.84 311 ARG A C 1
ATOM 2546 O O . ARG A 1 311 ? 11.719 9.080 5.773 1.00 52.84 311 ARG A O 1
ATOM 2553 N N . CYS A 1 312 ? 12.011 9.812 3.667 1.00 44.19 312 CYS A N 1
ATOM 2554 C CA . CYS A 1 312 ? 10.796 10.624 3.468 1.00 44.19 312 CYS A CA 1
ATOM 2555 C C . CYS A 1 312 ? 10.770 11.082 1.994 1.00 44.19 312 CYS A C 1
ATOM 2557 O O . CYS A 1 312 ? 11.829 11.430 1.493 1.00 44.19 312 CYS A O 1
ATOM 2559 N N . PRO A 1 313 ? 9.616 11.183 1.307 1.00 43.72 313 PRO A N 1
ATOM 2560 C CA . PRO A 1 313 ? 9.578 11.594 -0.102 1.00 43.72 313 PRO A CA 1
ATOM 2561 C C . PRO A 1 313 ? 10.122 13.026 -0.274 1.00 43.72 313 PRO A C 1
ATOM 2563 O O . PRO A 1 313 ? 9.453 14.011 0.074 1.00 43.72 313 PRO A O 1
ATOM 2566 N N . VAL A 1 314 ? 11.347 13.143 -0.792 1.00 42.88 314 VAL A N 1
ATOM 2567 C CA . VAL A 1 314 ? 11.968 14.390 -1.261 1.00 42.88 314 VAL A CA 1
ATOM 2568 C C . VAL A 1 314 ? 12.531 14.165 -2.672 1.00 42.88 314 VAL A C 1
ATOM 2570 O O . VAL A 1 314 ? 12.718 13.041 -3.120 1.00 42.88 314 VAL A O 1
ATOM 2573 N N . ILE A 1 315 ? 12.697 15.283 -3.366 1.00 45.19 315 ILE A N 1
ATOM 2574 C CA . ILE A 1 315 ? 12.462 15.560 -4.782 1.00 45.19 315 ILE A CA 1
ATOM 2575 C C . ILE A 1 315 ? 13.629 15.091 -5.659 1.00 45.19 315 ILE A C 1
ATOM 2577 O O . ILE A 1 315 ? 14.431 15.902 -6.106 1.00 45.19 315 ILE A O 1
ATOM 2581 N N . TYR A 1 316 ? 13.718 13.795 -5.926 1.00 51.41 316 TYR A N 1
ATOM 2582 C CA . TYR A 1 316 ? 14.571 13.288 -7.004 1.00 51.41 316 TYR A CA 1
ATOM 2583 C C . TYR A 1 316 ? 13.766 12.289 -7.824 1.00 51.41 316 TYR A C 1
ATOM 2585 O O . TYR A 1 316 ? 14.045 11.100 -7.852 1.00 51.41 316 TYR A O 1
ATOM 2593 N N . GLU A 1 317 ? 12.703 12.796 -8.450 1.00 66.75 317 GLU A N 1
ATOM 2594 C CA . GLU A 1 317 ? 11.824 12.037 -9.341 1.00 66.75 317 GLU A CA 1
ATOM 2595 C C . GLU A 1 317 ? 12.526 11.716 -10.674 1.00 66.75 317 GLU A C 1
ATOM 2597 O O . GLU A 1 317 ? 11.886 11.866 -11.700 1.00 66.75 317 GLU A O 1
ATOM 2602 N N . SER A 1 318 ? 13.813 11.349 -10.723 1.00 85.88 318 SER A N 1
ATOM 2603 C CA . SER A 1 318 ? 14.496 11.048 -11.993 1.00 85.88 318 SER A CA 1
ATOM 2604 C C . SER A 1 318 ? 14.754 9.561 -12.186 1.00 85.88 318 SER A C 1
ATOM 2606 O O . SER A 1 318 ? 14.938 8.808 -11.227 1.00 85.88 318 SER A O 1
ATOM 2608 N N . TYR A 1 319 ? 14.795 9.148 -13.446 1.00 89.88 319 TYR A N 1
ATOM 2609 C CA . TYR A 1 319 ? 15.146 7.802 -13.868 1.00 89.88 319 TYR A CA 1
ATOM 2610 C C . TYR A 1 319 ? 16.540 7.392 -13.379 1.00 89.88 319 TYR A C 1
ATOM 2612 O O . TYR A 1 319 ? 16.737 6.277 -12.895 1.00 89.88 319 TYR A O 1
ATOM 2620 N N . LYS A 1 320 ? 17.500 8.324 -13.414 1.00 91.38 320 LYS A N 1
ATOM 2621 C CA . LYS A 1 320 ? 18.844 8.127 -12.864 1.00 91.38 320 LYS A CA 1
ATOM 2622 C C . LYS A 1 320 ? 18.826 7.748 -11.387 1.00 91.38 320 LYS A C 1
ATOM 2624 O O . LYS A 1 320 ? 19.561 6.845 -11.000 1.00 91.38 320 LYS A O 1
ATOM 2629 N N . GLN A 1 321 ? 18.032 8.436 -10.565 1.00 87.94 321 GLN A N 1
ATOM 2630 C CA . GLN A 1 321 ? 17.997 8.152 -9.130 1.00 87.94 321 GLN A CA 1
ATOM 2631 C C . GLN A 1 321 ? 17.380 6.784 -8.856 1.00 87.94 321 GLN A C 1
ATOM 2633 O O . GLN A 1 321 ? 17.952 6.025 -8.079 1.00 87.94 321 GLN A O 1
ATOM 2638 N N . MET A 1 322 ? 16.292 6.445 -9.554 1.00 91.31 322 MET A N 1
ATOM 2639 C CA . MET A 1 322 ? 15.703 5.109 -9.498 1.00 91.31 322 MET A CA 1
ATOM 2640 C C . MET A 1 322 ? 16.771 4.053 -9.793 1.00 91.31 322 MET A C 1
ATOM 2642 O O . MET A 1 322 ? 16.956 3.133 -9.007 1.00 91.31 322 MET A O 1
ATOM 2646 N N . LEU A 1 323 ? 17.516 4.203 -10.893 1.00 92.12 323 LEU A N 1
ATOM 2647 C CA . LEU A 1 323 ? 18.542 3.236 -11.276 1.00 92.12 323 LEU A CA 1
ATOM 2648 C C . LEU A 1 323 ? 19.681 3.145 -10.247 1.00 92.12 323 LEU A C 1
ATOM 2650 O O . LEU A 1 323 ? 20.148 2.045 -9.968 1.00 92.12 323 LEU A O 1
ATOM 2654 N N . ILE A 1 324 ? 20.101 4.269 -9.656 1.00 90.75 324 ILE A N 1
ATOM 2655 C CA . ILE A 1 324 ? 21.093 4.286 -8.569 1.00 90.75 324 ILE A CA 1
ATOM 2656 C C . ILE A 1 324 ? 20.572 3.535 -7.340 1.00 90.75 324 ILE A C 1
ATOM 2658 O O . ILE A 1 324 ? 21.310 2.738 -6.772 1.00 90.75 324 ILE A O 1
ATOM 2662 N N . ASP A 1 325 ? 19.317 3.755 -6.945 1.00 89.81 325 ASP A N 1
ATOM 2663 C CA . ASP A 1 325 ? 18.736 3.121 -5.759 1.00 89.81 325 ASP A CA 1
ATOM 2664 C C . ASP A 1 325 ? 18.608 1.600 -5.927 1.00 89.81 325 ASP A C 1
ATOM 2666 O O . ASP A 1 325 ? 18.664 0.875 -4.937 1.00 89.81 325 ASP A O 1
ATOM 2670 N N . LEU A 1 326 ? 18.490 1.094 -7.160 1.00 93.19 326 LEU A N 1
ATOM 2671 C CA . LEU A 1 326 ? 18.489 -0.343 -7.455 1.00 93.19 326 LEU A CA 1
ATOM 2672 C C . LEU A 1 326 ? 19.879 -0.996 -7.372 1.00 93.19 326 LEU A C 1
ATOM 2674 O O . LEU A 1 326 ? 19.967 -2.220 -7.395 1.00 93.19 326 LEU A O 1
ATOM 2678 N N . LEU A 1 327 ? 20.962 -0.223 -7.305 1.00 93.06 327 LEU A N 1
ATOM 2679 C CA . LEU A 1 327 ? 22.329 -0.741 -7.345 1.00 93.06 327 LEU A CA 1
ATOM 2680 C C . LEU A 1 327 ? 22.971 -0.763 -5.948 1.00 93.06 327 LEU A C 1
ATOM 2682 O O . LEU A 1 327 ? 22.640 0.065 -5.099 1.00 93.06 327 LEU A O 1
ATOM 2686 N N . PRO A 1 328 ? 23.926 -1.679 -5.693 1.00 91.38 328 PRO A N 1
ATOM 2687 C CA . PRO A 1 328 ? 24.762 -1.613 -4.498 1.00 91.38 328 PRO A CA 1
ATOM 2688 C C . PRO A 1 328 ? 25.556 -0.306 -4.440 1.00 91.38 328 PRO A C 1
ATOM 2690 O O . PRO A 1 328 ? 25.910 0.268 -5.472 1.00 91.38 328 PRO A O 1
ATOM 2693 N N . ALA A 1 329 ? 25.927 0.122 -3.229 1.00 86.88 329 ALA A N 1
ATOM 2694 C CA . ALA A 1 329 ? 26.709 1.345 -3.029 1.00 86.88 329 ALA A CA 1
ATOM 2695 C C . ALA A 1 329 ? 28.045 1.335 -3.792 1.00 86.88 329 ALA A C 1
ATOM 2697 O O . ALA A 1 329 ? 28.551 2.386 -4.189 1.00 86.88 329 ALA A O 1
ATOM 2698 N N . THR A 1 330 ? 28.625 0.149 -3.996 1.00 87.81 330 THR A N 1
ATOM 2699 C CA . THR A 1 330 ? 29.812 -0.041 -4.835 1.00 87.81 330 THR A CA 1
ATOM 2700 C C . THR A 1 330 ? 29.399 -0.637 -6.174 1.00 87.81 330 THR A C 1
ATOM 2702 O O . THR A 1 330 ? 29.020 -1.802 -6.251 1.00 87.81 330 THR A O 1
ATOM 2705 N N . ILE A 1 331 ? 29.498 0.166 -7.233 1.00 86.94 331 ILE A N 1
ATOM 2706 C CA . ILE A 1 331 ? 29.214 -0.252 -8.608 1.00 86.94 331 ILE A CA 1
ATOM 2707 C C . ILE A 1 331 ? 30.545 -0.597 -9.278 1.00 86.94 331 ILE A C 1
ATOM 2709 O O . ILE A 1 331 ? 31.385 0.281 -9.486 1.00 86.94 331 ILE A O 1
ATOM 2713 N N . GLU A 1 332 ? 30.748 -1.870 -9.610 1.00 86.19 332 GLU A N 1
ATOM 2714 C CA . GLU A 1 332 ? 31.973 -2.340 -10.274 1.00 86.19 332 GLU A CA 1
ATOM 2715 C C . GLU A 1 332 ? 31.900 -2.224 -11.805 1.00 86.19 332 GLU A C 1
ATOM 2717 O O . GLU A 1 332 ? 32.922 -1.997 -12.453 1.00 86.19 332 GLU A O 1
ATOM 2722 N N . ASP A 1 333 ? 30.703 -2.317 -12.399 1.00 88.12 333 ASP A N 1
ATOM 2723 C CA . ASP A 1 333 ? 30.529 -2.236 -13.855 1.00 88.12 333 ASP A CA 1
ATOM 2724 C C . ASP A 1 333 ? 30.863 -0.823 -14.372 1.00 88.12 333 A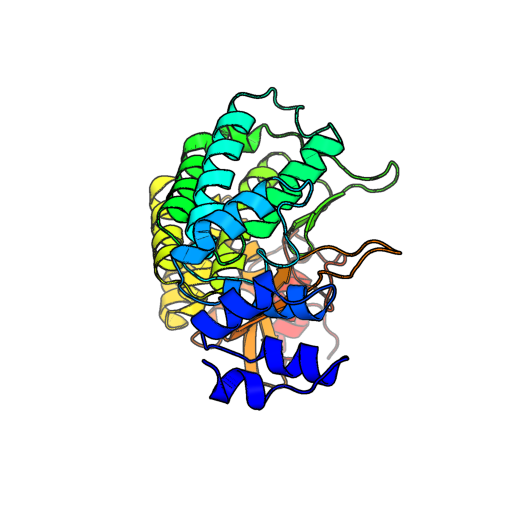SP A C 1
ATOM 2726 O O . ASP A 1 333 ? 30.135 0.152 -14.157 1.00 88.12 333 ASP A O 1
ATOM 2730 N N . ALA A 1 334 ? 31.980 -0.715 -15.096 1.00 89.25 334 ALA A N 1
ATOM 2731 C CA . ALA A 1 334 ? 32.465 0.538 -15.663 1.00 89.25 334 ALA A CA 1
ATOM 2732 C C . ALA A 1 334 ? 31.502 1.159 -16.693 1.00 89.25 334 ALA A C 1
ATOM 2734 O O . ALA A 1 334 ? 31.441 2.387 -16.794 1.00 89.25 334 ALA A O 1
ATOM 2735 N N . ARG A 1 335 ? 30.737 0.345 -17.435 1.00 91.56 335 ARG A N 1
ATOM 2736 C CA . ARG A 1 335 ? 29.718 0.832 -18.379 1.00 91.56 335 ARG A CA 1
ATOM 2737 C C . ARG A 1 335 ? 28.579 1.493 -17.614 1.00 91.56 335 ARG A C 1
ATOM 2739 O O . ARG A 1 335 ? 28.217 2.616 -17.948 1.00 91.56 335 ARG A O 1
ATOM 2746 N N . MET A 1 336 ? 28.097 0.850 -16.549 1.00 91.19 336 MET A N 1
ATOM 2747 C CA . MET A 1 336 ? 27.044 1.396 -15.683 1.00 91.19 336 MET A CA 1
ATOM 2748 C C . MET A 1 336 ? 27.471 2.722 -15.046 1.00 91.19 336 MET A C 1
ATOM 2750 O O . MET A 1 336 ? 26.732 3.704 -15.085 1.00 91.19 336 MET A O 1
ATOM 2754 N N . ARG A 1 337 ? 28.700 2.795 -14.515 1.00 90.06 337 ARG A N 1
ATOM 2755 C CA . ARG A 1 337 ? 29.244 4.044 -13.950 1.00 90.06 337 ARG A CA 1
ATOM 2756 C C . ARG A 1 337 ? 29.335 5.153 -14.991 1.00 90.06 337 ARG A C 1
ATOM 2758 O O . ARG A 1 337 ? 28.957 6.284 -14.697 1.00 90.06 337 ARG A O 1
ATOM 2765 N N . SER A 1 338 ? 29.813 4.826 -16.194 1.00 90.62 338 SER A N 1
ATOM 2766 C CA . SER A 1 338 ? 29.905 5.778 -17.304 1.00 90.62 338 SER A CA 1
ATOM 2767 C C . SER A 1 338 ? 28.527 6.281 -17.724 1.00 90.62 338 SER A C 1
ATOM 2769 O O . SER A 1 338 ? 28.358 7.484 -17.895 1.00 90.62 338 SER A O 1
ATOM 2771 N N . TYR A 1 339 ? 27.549 5.382 -17.859 1.00 90.56 339 TYR A N 1
ATOM 2772 C CA . TYR A 1 339 ? 26.170 5.724 -18.202 1.00 90.56 339 TYR A CA 1
ATOM 2773 C C . TYR A 1 339 ? 25.557 6.659 -17.154 1.00 90.56 339 TYR A C 1
ATOM 2775 O O . TYR A 1 339 ? 25.047 7.719 -17.493 1.00 90.56 339 TYR A O 1
ATOM 2783 N N . LEU A 1 340 ? 25.710 6.340 -15.867 1.00 89.88 340 LEU A N 1
ATOM 2784 C CA . LEU A 1 340 ? 25.213 7.165 -14.763 1.00 89.88 340 LEU A CA 1
ATOM 2785 C C . LEU A 1 340 ? 26.008 8.468 -14.549 1.00 89.88 340 LEU A C 1
ATOM 2787 O O . LEU A 1 340 ? 25.603 9.303 -13.733 1.00 89.88 340 LEU A O 1
ATOM 2791 N N . GLY A 1 341 ? 27.133 8.670 -15.241 1.00 87.81 341 GLY A N 1
ATOM 2792 C CA . GLY A 1 341 ? 28.022 9.815 -15.032 1.00 87.81 341 GLY A CA 1
ATOM 2793 C C . GLY A 1 341 ? 28.644 9.846 -13.630 1.00 87.81 341 GLY A C 1
ATOM 2794 O O . GLY A 1 341 ? 28.818 10.921 -13.056 1.00 87.81 341 GLY A O 1
ATOM 2795 N N . LEU A 1 342 ? 28.924 8.678 -13.046 1.00 84.94 342 LEU A N 1
ATOM 2796 C CA . LEU A 1 342 ? 29.613 8.551 -11.761 1.00 84.94 342 LEU A CA 1
ATOM 2797 C C . LEU A 1 342 ? 31.129 8.577 -11.998 1.00 84.94 342 LEU A C 1
ATOM 2799 O O . LEU A 1 342 ? 31.633 7.902 -12.897 1.00 84.94 342 LEU A O 1
ATOM 2803 N N . ALA A 1 343 ? 31.867 9.346 -11.193 1.00 72.19 343 ALA A N 1
ATOM 2804 C CA . ALA A 1 343 ? 33.329 9.374 -11.260 1.00 72.19 343 ALA A CA 1
ATOM 2805 C C . ALA A 1 343 ? 33.931 7.972 -11.013 1.00 72.19 343 ALA A C 1
ATOM 2807 O O . ALA A 1 343 ? 33.301 7.128 -10.364 1.00 72.19 343 ALA A O 1
ATOM 2808 N N . LYS A 1 344 ? 35.128 7.717 -11.562 1.00 56.31 344 LYS A N 1
ATOM 2809 C CA . LYS A 1 344 ? 35.880 6.461 -11.371 1.00 56.31 344 LYS A CA 1
ATOM 2810 C C . LYS A 1 344 ? 36.280 6.223 -9.923 1.00 56.31 344 LYS A C 1
ATOM 2812 O O . LYS A 1 344 ? 36.524 7.215 -9.210 1.00 56.31 344 LYS A O 1
#

Foldseek 3Di:
DVVLVVPADPDDPSNLVSLLPDQPQVVLVVQCVPPDDSNNLSSLLNNLQHDDLVCLVVQLVLCPDLLSVLSRQLLHADLSSLVSLLVSLQVVVVVLLPDDQCQQQDPSVVSSVLSSLRNLALHQHPSSLVNLVSCLVSLVSQLSHDHHDPDPPAQWGPSWQLRTGGVDDSVVSSLSVLSSLLRNCLSHVDPNSQVSLVVSCVPRHASSVLSPLSSCQAPHDQVVSCVPCLVLCVPPVRVLSVLLSLLQWFQDLVVRFIKGKDWGDDDDPPDDGPIDMGIGTTPGQHDPVVLVSLLPDPFQQDFRPSHDDDSTDDDDRGSLVSSVRSDHPDDPDPVSCVSSVHDD

pLDDT: mean 90.8, std 10.44, range [42.88, 98.88]

Radius of gyration: 21.45 Å; chains: 1; bounding box: 58×45×63 Å

Secondary structure (DSSP, 8-state):
-HHHHHTS-SSSHHHHHHHTT---HHHHHHHHHH--HHHHHHHHHHHHTS--GGGHHHHHHHTTSTTTTHHHHTT---HHHHHHHHHHHHHHHHHHHTS-TTGGGSHHHHHHHHHHHHHTTT--SHHHHHHHHHHHHTHHHHHT------STT--EEESSSS-EEET--HHHHTTHHHHHHHHHHHHH--HHHHHHHHHHHHHH-GGGHHHHHHHHHHHS-HHHHHHHHGGGGG-TTTHHHHHHHHTTEEEETTTTEEEEEEEES---TTS----EEEEEE-SSPPPTHHHHHHTT-S-TT-B--S---TTS--S--BHHHHHHHTS-SS---HHHHHHTT---